Protein AF-A0A538DZ92-F1 (afdb_monomer)

Foldseek 3Di:
DDDDDDDDDDDDDDDDDDDDDDPDPDPDDDDDDPPPQQAPQNDDAFDKHWHKWAWQDWDWDADPVGQIKIWTWTFFQNAIAIEIERPPRVVVVPQDDHGFMKTFIFGWHDDPNGIHTYTPDIHGPPVDHNLNRWHFDPDDLVVLLVLLVVLLVVQPPVLLNQLVVVQNPPVLLSCQLQFQAPDPSPFQRNTRNNSSVLLSQLLVQLQVVCVVPVVDPNNLLSSLSNQLQSLLSQQFDGDDNGDGDPVNVVQNSLNSSLVVSVVRSVPPDPVSNVSSNQLSNCLCPCVSDPDPSSNSSVVSSVCSRVVSDDDPDPD

pLDDT: mean 85.68, std 20.76, range [27.62, 98.88]

Solvent-accessible surface area (backbone atoms only — not comparable to full-atom values): 17560 Å² total; per-residue (Å²): 132,88,78,88,86,89,84,89,83,89,83,88,87,84,89,82,88,84,89,80,84,81,86,66,87,76,77,85,84,85,73,98,62,92,68,76,65,65,46,66,74,70,68,49,75,79,36,76,44,54,41,72,30,14,24,45,37,70,42,84,46,61,47,100,87,63,53,62,27,36,45,33,30,36,24,26,57,66,35,73,42,43,31,39,31,68,66,65,39,83,61,52,68,73,66,59,59,66,44,37,25,30,36,40,35,29,36,29,38,72,59,86,96,40,73,30,33,45,45,76,47,78,46,73,30,89,90,49,64,19,54,78,21,27,30,51,61,92,62,64,66,68,59,50,50,51,50,43,53,52,60,54,68,68,34,74,51,68,46,61,30,53,41,50,50,56,52,70,70,30,63,68,56,48,52,34,29,56,39,28,44,61,35,56,79,91,38,56,39,36,28,27,19,17,28,42,53,48,33,42,48,24,23,48,50,44,50,58,48,28,72,78,36,79,85,49,59,50,48,55,37,36,53,26,33,67,43,40,67,55,6,41,65,64,14,42,43,61,52,44,45,44,51,63,33,79,64,17,73,75,56,36,31,52,56,46,20,50,53,63,48,66,78,51,46,80,85,40,56,68,67,63,48,52,53,34,50,49,26,30,70,19,38,91,35,67,86,72,37,86,47,70,47,17,41,47,45,19,50,28,47,54,45,48,54,54,69,65,50,85,68,94,79,88,123

Nearest PDB structures (foldseek):
  2k5v-assembly1_A  TM=7.540E-01  e=9.856E-06  Methanococcus maripaludis
  3f2b-assembly1_A  TM=7.686E-01  e=1.866E-05  Geobacillus kaustophilus
  3f2d-assembly1_A  TM=7.690E-01  e=2.708E-05  Geobacillus kaustophilus
  2ihe-assembly1_A-2  TM=8.597E-01  e=5.928E-04  Thermus aquaticus
  8c5y-assembly1_B  TM=5.979E-01  e=7.443E-05  Pyrococcus abyssi

Sequence (315 aa):
MRSTFRSRAEGRSIASLSAASRRGLLFPEGVLRLRAVTTIAELEEDRVVEGVFAVTRKERRRTRTGAAFLSLELADASGRIEARVWSDVELLDRRFDQGDAVRVLGRVERFGNRLQVQVRALETAEDADPEALTPTLKRDADELDGFFEFLAAEIAHPGLARLIDGFVRDTRIRTAFRSLPAAGADGHHGYAGGLLEHTVGVATLCRETAQLHPRLRSDLLLAAALLHDVGRTRELRPGPAFPQTEEGRLLGHVHLGLRLIEDRTEGLDLEVQAELLHAIACHHDRQAARTAEAAVLYHANQLDAQAATRPVGDS

Secondary structure (DSSP, 8-state):
---------------------------------------GGG--TT-EEEEEEEEEEEEEEE-TTS-EEEEEEEEETTEEEEEEE-SSHHHHTTT--TT-EEEEEEEEEEETTEEEEEEEEEEE-TTS-TGGGS-B-SS-HHHHHHHHHHHHHT--SHHHHHHHHHHHS-HHHHHHHHHS-SS-TTSTT-SBTHHHHHHHHHHHHHHHHHHH-TTS-HHHHHHHHHHTTTTHHHHB--SSS-PBPHHHHHHHHHHHHHHHHHTT-TTS-HHHHHHHHHHHHTTT-TTT--SHHHHHHHHHHHHHHHHTSPPTT--

Mean predicted aligned error: 9.98 Å

Radius of gyration: 27.17 Å; Cα contacts (8 Å, |Δi|>4): 535; chains: 1; bounding box: 70×42×99 Å

Structure (mmCIF, N/CA/C/O backbone):
data_AF-A0A538DZ92-F1
#
_entry.id   AF-A0A538DZ92-F1
#
loop_
_atom_site.group_PDB
_atom_site.id
_atom_site.type_symbol
_atom_site.label_atom_id
_atom_site.label_alt_id
_atom_site.label_comp_id
_atom_site.label_asym_id
_atom_site.label_entity_id
_atom_site.label_seq_id
_atom_site.pdbx_PDB_ins_code
_atom_site.Cartn_x
_atom_site.Cartn_y
_atom_site.Cartn_z
_atom_site.occupancy
_atom_site.B_iso_or_equiv
_atom_site.auth_seq_id
_atom_site.auth_comp_id
_atom_site.auth_asym_id
_atom_site.auth_atom_id
_atom_site.pdbx_PDB_model_num
ATOM 1 N N . MET A 1 1 ? -41.314 -7.372 -60.298 1.00 39.38 1 MET A N 1
ATOM 2 C CA . MET A 1 1 ? -40.755 -7.158 -61.655 1.00 39.38 1 MET A CA 1
ATOM 3 C C . MET A 1 1 ? -39.253 -7.381 -61.544 1.00 39.38 1 MET A C 1
ATOM 5 O O . MET A 1 1 ? -38.644 -6.723 -60.720 1.00 39.38 1 MET A O 1
ATOM 9 N N . ARG A 1 2 ? -38.723 -8.518 -62.029 1.00 30.34 2 ARG A N 1
ATOM 10 C CA . ARG A 1 2 ? -38.098 -8.676 -63.369 1.00 30.34 2 ARG A CA 1
ATOM 11 C C . ARG A 1 2 ? -36.978 -7.634 -63.570 1.00 30.34 2 ARG A C 1
ATOM 13 O O . ARG A 1 2 ? -37.275 -6.460 -63.469 1.00 30.34 2 ARG A O 1
ATOM 20 N N . SER A 1 3 ? -35.730 -7.941 -63.918 1.00 28.73 3 SER A N 1
ATOM 21 C CA . SER A 1 3 ? -35.094 -9.163 -64.420 1.00 28.73 3 SER A CA 1
ATOM 22 C C . SER A 1 3 ? -33.600 -8.837 -64.651 1.00 28.73 3 SER A C 1
ATOM 24 O O . SER A 1 3 ? -33.335 -7.762 -65.167 1.00 28.73 3 SER A O 1
ATOM 26 N N . THR A 1 4 ? -32.684 -9.753 -64.290 1.00 36.16 4 THR A N 1
ATOM 27 C CA . THR A 1 4 ? -31.497 -10.256 -65.050 1.00 36.16 4 THR A CA 1
ATOM 28 C C . THR A 1 4 ? -30.595 -9.287 -65.856 1.00 36.16 4 THR A C 1
ATOM 30 O O . THR A 1 4 ? -31.097 -8.465 -66.601 1.00 36.16 4 THR A O 1
ATOM 33 N N . PHE A 1 5 ? -29.263 -9.432 -65.926 1.00 31.11 5 PHE A N 1
ATOM 34 C CA . PHE A 1 5 ? -28.559 -10.566 -66.560 1.00 31.11 5 PHE A CA 1
ATOM 35 C C . PHE A 1 5 ? -27.030 -10.529 -66.299 1.00 31.11 5 PHE A C 1
ATOM 37 O O . PHE A 1 5 ? -26.451 -9.490 -66.005 1.00 31.11 5 PHE A O 1
ATOM 44 N N . ARG A 1 6 ? -26.413 -11.711 -66.423 1.00 34.84 6 ARG A N 1
ATOM 45 C CA . ARG A 1 6 ? -24.994 -12.087 -66.253 1.00 34.84 6 ARG A CA 1
ATOM 46 C C . ARG A 1 6 ? -24.061 -11.491 -67.327 1.00 34.84 6 ARG A C 1
ATOM 48 O O . ARG A 1 6 ? -24.513 -11.314 -68.449 1.00 34.84 6 ARG A O 1
ATOM 55 N N . SER A 1 7 ? -22.746 -11.458 -67.064 1.00 29.55 7 SER A N 1
ATOM 56 C CA . SER A 1 7 ? -21.766 -12.249 -67.847 1.00 29.55 7 SER A CA 1
ATOM 57 C C . SER A 1 7 ? -20.363 -12.262 -67.223 1.00 29.55 7 SER A C 1
ATOM 59 O O . SER A 1 7 ? -19.817 -11.226 -66.864 1.00 29.55 7 SER A O 1
ATOM 61 N N . ARG A 1 8 ? -19.785 -13.468 -67.152 1.00 33.94 8 ARG A N 1
ATOM 62 C CA . ARG A 1 8 ? -18.358 -13.761 -66.946 1.00 33.94 8 ARG A CA 1
ATOM 63 C C . ARG A 1 8 ? -17.559 -13.413 -68.209 1.00 33.94 8 ARG A C 1
ATOM 65 O O . ARG A 1 8 ? -18.105 -13.542 -69.302 1.00 33.94 8 ARG A O 1
ATOM 72 N N . ALA A 1 9 ? -16.261 -13.159 -68.059 1.00 29.81 9 ALA A N 1
ATOM 73 C CA . ALA A 1 9 ? -15.236 -13.690 -68.961 1.00 29.81 9 ALA A CA 1
ATOM 74 C C . ALA A 1 9 ? -13.864 -13.700 -68.266 1.00 29.81 9 ALA A C 1
ATOM 76 O O . ALA A 1 9 ? -13.472 -12.738 -67.612 1.00 29.81 9 ALA A O 1
ATOM 77 N N . GLU A 1 10 ? -13.189 -14.836 -68.393 1.00 30.70 10 GLU A N 1
ATOM 78 C CA . GLU A 1 10 ? -11.853 -15.166 -67.903 1.00 30.70 10 GLU A CA 1
ATOM 79 C C . GLU A 1 10 ? -10.756 -14.546 -68.787 1.00 30.70 10 GLU A C 1
ATOM 81 O O . GLU A 1 10 ? -10.958 -14.333 -69.981 1.00 30.70 10 GLU A O 1
ATOM 86 N N . GLY A 1 11 ? -9.558 -14.351 -68.228 1.00 27.62 11 GLY A N 1
ATOM 87 C CA . GLY A 1 11 ? -8.347 -14.025 -68.985 1.00 27.62 11 GLY A CA 1
ATOM 88 C C . GLY A 1 11 ? -7.095 -14.143 -68.116 1.00 27.62 11 GLY A C 1
ATOM 89 O O . GLY A 1 11 ? -6.930 -13.406 -67.152 1.00 27.62 11 GLY A O 1
ATOM 90 N N . ARG A 1 12 ? -6.251 -15.127 -68.429 1.00 28.59 12 ARG A N 1
ATOM 91 C CA . ARG A 1 12 ? -5.059 -15.568 -67.688 1.00 28.59 12 ARG A CA 1
ATOM 92 C C . ARG A 1 12 ? -3.867 -14.592 -67.792 1.00 28.59 12 ARG A C 1
ATOM 94 O O . ARG A 1 12 ? -3.656 -14.002 -68.843 1.00 28.59 12 ARG A O 1
ATOM 101 N N . SER A 1 13 ? -2.971 -14.701 -66.801 1.00 27.81 13 SER A N 1
ATOM 102 C CA . SER A 1 13 ? -1.536 -15.038 -66.968 1.00 27.81 13 SER A CA 1
ATOM 103 C C . SER A 1 13 ? -0.445 -13.987 -66.643 1.00 27.81 13 SER A C 1
ATOM 105 O O . SER A 1 13 ? -0.357 -12.936 -67.260 1.00 27.81 13 SER A O 1
ATOM 107 N N . ILE A 1 14 ? 0.478 -14.466 -65.791 1.00 28.06 14 ILE A N 1
ATOM 108 C CA . ILE A 1 14 ? 1.935 -14.240 -65.619 1.00 28.06 14 ILE A CA 1
ATOM 109 C C . ILE A 1 14 ? 2.493 -12.975 -64.937 1.00 28.06 14 ILE A C 1
ATOM 111 O O . ILE A 1 14 ? 2.344 -11.842 -65.371 1.00 28.06 14 ILE A O 1
ATOM 115 N N . ALA A 1 15 ? 3.241 -13.301 -63.880 1.00 29.55 15 ALA A N 1
ATOM 116 C CA . ALA A 1 15 ? 4.252 -12.599 -63.105 1.00 29.55 15 ALA A CA 1
ATOM 117 C C . ALA A 1 15 ? 5.033 -11.442 -63.750 1.00 29.55 15 ALA A C 1
ATOM 119 O O . ALA A 1 15 ? 5.555 -11.560 -64.854 1.00 29.55 15 ALA A O 1
ATOM 120 N N . SER A 1 16 ? 5.347 -10.453 -62.909 1.00 27.66 16 SER A N 1
ATOM 121 C CA . SER A 1 16 ? 6.705 -9.910 -62.818 1.00 27.66 16 SER A CA 1
ATOM 122 C C . SER A 1 16 ? 6.959 -9.283 -61.445 1.00 27.66 16 SER A C 1
ATOM 124 O O . SER A 1 16 ? 6.140 -8.535 -60.917 1.00 27.66 16 SER A O 1
ATOM 126 N N . LEU A 1 17 ? 8.115 -9.640 -60.898 1.00 29.38 17 LEU A N 1
ATOM 127 C CA . LEU A 1 17 ? 8.724 -9.248 -59.632 1.00 29.38 17 LEU A CA 1
ATOM 128 C C . LEU A 1 17 ? 8.832 -7.729 -59.422 1.00 29.38 17 LEU A C 1
ATOM 130 O O . LEU A 1 17 ? 9.182 -7.000 -60.343 1.00 29.38 17 LEU A O 1
ATOM 134 N N . SER A 1 18 ? 8.712 -7.295 -58.167 1.00 28.56 18 SER A N 1
ATOM 135 C CA . SER A 1 18 ? 9.620 -6.296 -57.587 1.00 28.56 18 SER A CA 1
ATOM 136 C C . SER A 1 18 ? 9.531 -6.358 -56.063 1.00 28.56 18 SER A C 1
ATOM 138 O O . SER A 1 18 ? 8.617 -5.825 -55.436 1.00 28.56 18 SER A O 1
ATOM 140 N N . ALA A 1 19 ? 10.482 -7.082 -55.479 1.00 31.75 19 ALA A N 1
ATOM 141 C CA . ALA A 1 19 ? 10.824 -7.001 -54.074 1.00 31.75 19 ALA A CA 1
ATOM 142 C C . ALA A 1 19 ? 11.796 -5.828 -53.898 1.00 31.75 19 ALA A C 1
ATOM 144 O O . ALA A 1 19 ? 12.868 -5.824 -54.500 1.00 31.75 19 ALA A O 1
ATOM 145 N N . ALA A 1 20 ? 11.449 -4.856 -53.056 1.00 29.23 20 ALA A N 1
ATOM 146 C CA . ALA A 1 20 ? 12.410 -3.881 -52.559 1.00 29.23 20 ALA A CA 1
ATOM 147 C C . ALA A 1 20 ? 12.060 -3.438 -51.130 1.00 29.23 20 ALA A C 1
ATOM 149 O O . ALA A 1 20 ? 11.205 -2.592 -50.894 1.00 29.23 20 ALA A O 1
ATOM 150 N N . SER A 1 21 ? 12.822 -4.015 -50.200 1.00 29.98 21 SER A N 1
ATOM 151 C CA . SER A 1 21 ? 13.413 -3.342 -49.041 1.00 29.98 21 SER A CA 1
ATOM 152 C C . SER A 1 21 ? 12.491 -2.885 -47.900 1.00 29.98 21 SER A C 1
ATOM 154 O O . SER A 1 21 ? 12.286 -1.698 -47.662 1.00 29.98 21 SER A O 1
ATOM 156 N N . ARG A 1 22 ? 12.063 -3.846 -47.072 1.00 33.88 22 ARG A N 1
ATOM 157 C CA . ARG A 1 22 ? 11.930 -3.622 -45.624 1.00 33.88 22 ARG A CA 1
ATOM 158 C C . ARG A 1 22 ? 13.182 -4.187 -44.958 1.00 33.88 22 ARG A C 1
ATOM 160 O O . ARG A 1 22 ? 13.289 -5.393 -44.772 1.00 33.88 22 ARG A O 1
ATOM 167 N N . ARG A 1 23 ? 14.152 -3.329 -44.631 1.00 31.23 23 ARG A N 1
ATOM 168 C CA . ARG A 1 23 ? 15.225 -3.688 -43.692 1.00 31.23 23 ARG A CA 1
ATOM 169 C C . ARG A 1 23 ? 14.626 -3.688 -42.287 1.00 31.23 23 ARG A C 1
ATOM 171 O O . ARG A 1 23 ? 14.639 -2.668 -41.609 1.00 31.23 23 ARG A O 1
ATOM 178 N N . GLY A 1 24 ? 14.038 -4.817 -41.904 1.00 29.73 24 GLY A N 1
ATOM 179 C CA . GLY A 1 24 ? 13.826 -5.145 -40.501 1.00 29.73 24 GLY A CA 1
ATOM 180 C C . GLY A 1 24 ? 15.183 -5.415 -39.860 1.00 29.73 24 GLY A C 1
ATOM 181 O O . GLY A 1 24 ? 16.031 -6.077 -40.461 1.00 29.73 24 GLY A O 1
ATOM 182 N N . LEU A 1 25 ? 15.404 -4.863 -38.670 1.00 34.91 25 LEU A N 1
ATOM 183 C CA . LEU A 1 25 ? 16.447 -5.342 -37.774 1.00 34.91 25 LEU A CA 1
ATOM 184 C C . LEU A 1 25 ? 16.104 -6.803 -37.465 1.00 34.91 25 LEU A C 1
ATOM 186 O O . LEU A 1 25 ? 15.088 -7.092 -36.844 1.00 34.91 25 LEU A O 1
ATOM 190 N N . LEU A 1 26 ? 16.891 -7.713 -38.032 1.00 33.66 26 LEU A N 1
ATOM 191 C CA . LEU A 1 26 ? 16.706 -9.151 -37.905 1.00 33.66 26 LEU A CA 1
ATOM 192 C C . LEU A 1 26 ? 17.140 -9.570 -36.499 1.00 33.66 26 LEU A C 1
ATOM 194 O O . LEU A 1 26 ? 18.333 -9.554 -36.192 1.00 33.66 26 LEU A O 1
ATOM 198 N N . PHE A 1 27 ? 16.181 -9.972 -35.666 1.00 40.38 27 PHE A N 1
ATOM 199 C CA . PHE A 1 27 ? 16.464 -10.913 -34.587 1.00 40.38 27 PHE A CA 1
ATOM 200 C C . PHE A 1 27 ? 16.956 -12.215 -35.241 1.00 40.38 27 PHE A C 1
ATOM 202 O O . PHE A 1 27 ? 16.319 -12.688 -36.186 1.00 40.38 27 PHE A O 1
ATOM 209 N N . PRO A 1 28 ? 18.108 -12.774 -34.839 1.00 38.22 28 PRO A N 1
ATOM 210 C CA . PRO A 1 28 ? 18.614 -13.992 -35.455 1.00 38.22 28 PRO A CA 1
ATOM 211 C C . PRO A 1 28 ? 17.690 -15.167 -35.109 1.00 38.22 28 PRO A C 1
ATOM 213 O O . PRO A 1 28 ? 17.594 -15.576 -33.953 1.00 38.22 28 PRO A O 1
ATOM 216 N N . GLU A 1 29 ? 17.011 -15.714 -36.119 1.00 34.81 29 GLU A N 1
ATOM 217 C CA . GLU A 1 29 ? 16.213 -16.929 -35.976 1.00 34.81 29 GLU A CA 1
ATOM 218 C C . GLU A 1 29 ? 17.110 -18.153 -35.737 1.00 34.81 29 GLU A C 1
ATOM 220 O O . GLU A 1 29 ? 18.021 -18.446 -36.512 1.00 34.81 29 GLU A O 1
ATOM 225 N N . GLY A 1 30 ? 16.772 -18.915 -34.693 1.00 38.28 30 GLY A N 1
ATOM 226 C CA . GLY A 1 30 ? 17.004 -20.357 -34.654 1.00 38.28 30 GLY A CA 1
ATOM 227 C C . GLY A 1 30 ? 18.263 -20.850 -33.942 1.00 38.28 30 GLY A C 1
ATOM 228 O O . GLY A 1 30 ? 19.164 -21.371 -34.588 1.00 38.28 30 GLY A O 1
ATOM 229 N N . VAL A 1 31 ? 18.244 -20.860 -32.602 1.00 33.50 31 VAL A N 1
ATOM 230 C CA . VAL A 1 31 ? 18.775 -21.984 -31.802 1.00 33.50 31 VAL A CA 1
ATOM 231 C C . VAL A 1 31 ? 17.878 -22.172 -30.577 1.00 33.50 31 VAL A C 1
ATOM 233 O O . VAL A 1 31 ? 17.889 -21.357 -29.659 1.00 33.50 31 VAL A O 1
ATOM 236 N N . LEU A 1 32 ? 17.130 -23.279 -30.537 1.00 39.59 32 LEU A N 1
ATOM 237 C CA . LEU A 1 32 ? 16.511 -23.796 -29.317 1.00 39.59 32 LEU A CA 1
ATOM 238 C C . LEU A 1 32 ? 17.611 -24.130 -28.301 1.00 39.59 32 LEU A C 1
ATOM 240 O O . LEU A 1 32 ? 18.210 -25.204 -28.317 1.00 39.59 32 LEU A O 1
ATOM 244 N N . ARG A 1 33 ? 17.867 -23.193 -27.396 1.00 34.97 33 ARG A N 1
ATOM 245 C CA . ARG A 1 33 ? 18.246 -23.477 -26.015 1.00 34.97 33 ARG A CA 1
ATOM 246 C C . ARG A 1 33 ? 17.373 -22.575 -25.166 1.00 34.97 33 ARG A C 1
ATOM 248 O O . ARG A 1 33 ? 17.294 -21.386 -25.451 1.00 34.97 33 ARG A O 1
ATOM 255 N N . LEU A 1 34 ? 16.741 -23.147 -24.145 1.00 39.50 34 LEU A N 1
ATOM 256 C CA . LEU A 1 34 ? 16.245 -22.417 -22.984 1.00 39.50 34 LEU A CA 1
ATOM 257 C C . LEU A 1 34 ? 17.413 -21.576 -22.448 1.00 39.50 34 LEU A C 1
ATOM 259 O O . LEU A 1 34 ? 18.218 -22.054 -21.651 1.00 39.50 34 LEU A O 1
ATOM 263 N N . ARG A 1 35 ? 17.600 -20.364 -22.977 1.00 40.66 35 ARG A N 1
ATOM 264 C CA . ARG A 1 35 ? 18.437 -19.367 -22.328 1.00 40.66 35 ARG A CA 1
ATOM 265 C C . ARG A 1 35 ? 17.635 -18.980 -21.105 1.00 40.66 35 ARG A C 1
ATOM 267 O O . ARG A 1 35 ? 16.500 -18.536 -21.249 1.00 40.66 35 ARG A O 1
ATOM 274 N N . ALA A 1 36 ? 18.195 -19.268 -19.935 1.00 43.91 36 ALA A N 1
ATOM 275 C CA . ALA A 1 36 ? 17.673 -18.773 -18.678 1.00 43.91 36 ALA A CA 1
ATOM 276 C C . ALA A 1 36 ? 17.323 -17.297 -18.884 1.00 43.91 36 ALA A C 1
ATOM 278 O O . ALA A 1 36 ? 18.184 -16.517 -19.293 1.00 43.91 36 ALA A O 1
ATOM 279 N N . VAL A 1 37 ? 16.045 -16.957 -18.721 1.00 57.72 37 VAL A N 1
ATOM 280 C CA . VAL A 1 37 ? 15.627 -15.563 -18.628 1.00 57.72 37 VAL A CA 1
ATOM 281 C C . VAL A 1 37 ? 16.360 -15.042 -17.403 1.00 57.72 37 VAL A C 1
ATOM 283 O O . VAL A 1 37 ? 16.062 -15.487 -16.299 1.00 57.72 37 VAL A O 1
ATOM 286 N N . THR A 1 38 ? 17.390 -14.217 -17.599 1.00 70.12 38 THR A N 1
ATOM 287 C CA . THR A 1 38 ? 18.144 -13.673 -16.469 1.00 70.12 38 THR A CA 1
ATOM 288 C C . THR A 1 38 ? 17.201 -12.767 -15.699 1.00 70.12 38 THR A C 1
ATOM 290 O O . THR A 1 38 ? 16.783 -11.731 -16.222 1.00 70.12 38 THR A O 1
ATOM 293 N N . THR A 1 39 ? 16.843 -13.177 -14.487 1.00 83.44 39 THR A N 1
ATOM 294 C CA . THR A 1 39 ? 15.999 -12.363 -13.611 1.00 83.44 39 THR A CA 1
ATOM 295 C C . THR A 1 39 ? 16.781 -11.147 -13.127 1.00 83.44 39 THR A C 1
ATOM 297 O O . THR A 1 39 ? 18.014 -11.177 -13.067 1.00 83.44 39 THR A O 1
ATOM 300 N N . ILE A 1 40 ? 16.091 -10.065 -12.767 1.00 84.75 40 ILE A N 1
ATOM 301 C CA . ILE A 1 40 ? 16.727 -8.852 -12.233 1.00 84.75 40 ILE A CA 1
ATOM 302 C C . ILE A 1 40 ? 17.629 -9.171 -11.031 1.00 84.75 40 ILE A C 1
ATOM 304 O O . ILE A 1 40 ? 18.716 -8.605 -10.919 1.00 84.75 40 ILE A O 1
ATOM 308 N N . ALA A 1 41 ? 17.219 -10.098 -10.161 1.00 84.12 41 ALA A N 1
ATOM 309 C CA . ALA A 1 41 ? 17.987 -10.505 -8.985 1.00 84.12 41 ALA A CA 1
ATOM 310 C C . ALA A 1 41 ? 19.322 -11.206 -9.308 1.00 84.12 41 ALA A C 1
ATOM 312 O O . ALA A 1 41 ? 20.212 -11.228 -8.461 1.00 84.12 41 ALA A O 1
ATOM 313 N N . GLU A 1 42 ? 19.479 -11.754 -10.514 1.00 84.69 42 GLU A N 1
ATOM 314 C CA . GLU A 1 42 ? 20.679 -12.473 -10.968 1.00 84.69 42 GLU A CA 1
ATOM 315 C C . GLU A 1 42 ? 21.591 -11.608 -11.854 1.00 84.69 42 GLU A C 1
ATOM 317 O O . GLU A 1 42 ? 22.576 -12.097 -12.414 1.00 84.69 42 GLU A O 1
ATOM 322 N N . LEU A 1 43 ? 21.263 -10.324 -12.032 1.00 87.00 43 LEU A N 1
ATOM 323 C CA . LEU A 1 43 ? 22.049 -9.428 -12.870 1.00 87.00 43 LEU A CA 1
ATOM 324 C C . LEU A 1 43 ? 23.388 -9.088 -12.214 1.00 87.00 43 LEU A C 1
ATOM 326 O O . LEU A 1 43 ? 23.459 -8.527 -11.124 1.00 87.00 43 LEU A O 1
ATOM 330 N N . GLU A 1 44 ? 24.459 -9.354 -12.953 1.00 86.19 44 GLU A N 1
ATOM 331 C CA . GLU A 1 44 ? 25.827 -8.997 -12.589 1.00 86.19 44 GLU A CA 1
ATOM 332 C C . GLU A 1 44 ? 26.374 -7.948 -13.558 1.00 86.19 44 GLU A C 1
ATOM 334 O O . GLU A 1 44 ? 25.983 -7.883 -14.727 1.00 86.19 44 GLU A O 1
ATOM 339 N N . GLU A 1 45 ? 27.314 -7.140 -13.076 1.00 88.69 45 GLU A N 1
ATOM 340 C CA . GLU A 1 45 ? 28.010 -6.142 -13.886 1.00 88.69 45 GLU A CA 1
ATOM 341 C C . GLU A 1 45 ? 28.652 -6.766 -15.136 1.00 88.69 45 GLU A C 1
ATOM 343 O O . GLU A 1 45 ? 29.122 -7.903 -15.124 1.00 88.69 45 GLU A O 1
ATOM 348 N N . ASP A 1 46 ? 28.645 -6.016 -16.239 1.00 86.62 46 ASP A N 1
ATOM 349 C CA . ASP A 1 46 ? 29.205 -6.404 -17.536 1.00 86.62 46 ASP A CA 1
ATOM 350 C C . ASP A 1 46 ? 28.538 -7.592 -18.245 1.00 86.62 46 ASP A C 1
ATOM 352 O O . ASP A 1 46 ? 28.956 -7.970 -19.348 1.00 86.62 46 ASP A O 1
ATOM 356 N N . ARG A 1 47 ? 27.450 -8.139 -17.696 1.00 89.38 47 ARG A N 1
ATOM 357 C CA . ARG A 1 47 ? 26.654 -9.173 -18.365 1.00 89.38 47 ARG A CA 1
ATOM 358 C C . ARG A 1 47 ? 25.670 -8.575 -19.366 1.00 89.38 47 ARG A C 1
ATOM 360 O O . ARG A 1 47 ? 25.175 -7.456 -19.222 1.00 89.38 47 ARG A O 1
ATOM 367 N N . VAL A 1 48 ? 25.384 -9.351 -20.409 1.00 90.19 48 VAL A N 1
ATOM 368 C CA . VAL A 1 48 ? 24.285 -9.068 -21.338 1.00 90.19 48 VAL A CA 1
ATOM 369 C C . VAL A 1 48 ? 22.988 -9.530 -20.688 1.00 90.19 48 VAL A C 1
ATOM 371 O O . VAL A 1 48 ? 22.925 -10.649 -20.184 1.00 90.19 48 VAL A O 1
ATOM 374 N N . VAL A 1 49 ? 21.971 -8.676 -20.734 1.00 91.25 49 VAL A N 1
ATOM 375 C CA . VAL A 1 49 ? 20.610 -9.003 -20.308 1.00 91.25 49 VAL A CA 1
ATOM 376 C C . VAL A 1 49 ? 19.713 -9.094 -21.534 1.00 91.25 49 VAL A C 1
ATOM 378 O O . VAL A 1 49 ? 19.755 -8.223 -22.404 1.00 91.25 49 VAL A O 1
ATOM 381 N N . GLU A 1 50 ? 18.935 -10.167 -21.604 1.00 92.62 50 GLU A N 1
ATOM 382 C CA . GLU A 1 50 ? 17.909 -10.410 -22.613 1.00 92.62 50 GLU A CA 1
ATOM 383 C C . GLU A 1 50 ? 16.692 -10.990 -21.886 1.00 92.62 50 GLU A C 1
ATOM 385 O O . GLU A 1 50 ? 16.778 -12.075 -21.311 1.00 92.62 50 GLU A O 1
ATOM 390 N N . GLY A 1 51 ? 15.586 -10.249 -21.844 1.00 91.88 51 GLY A N 1
ATOM 391 C CA . GLY A 1 51 ? 14.424 -10.635 -21.043 1.00 91.88 51 GLY A CA 1
ATOM 392 C C . GLY A 1 51 ? 13.197 -9.772 -21.302 1.00 91.88 51 GLY A C 1
ATOM 393 O O . GLY A 1 51 ? 13.265 -8.785 -22.037 1.00 91.88 51 GLY A O 1
ATOM 394 N N . VAL A 1 52 ? 12.071 -10.167 -20.709 1.00 94.25 52 VAL A N 1
ATOM 395 C CA . VAL A 1 52 ? 10.816 -9.408 -20.736 1.00 94.25 52 VAL A CA 1
ATOM 396 C C . VAL A 1 52 ? 10.600 -8.784 -19.366 1.00 94.25 52 VAL A C 1
ATOM 398 O O . VAL A 1 52 ? 10.686 -9.476 -18.356 1.00 94.25 52 VAL A O 1
ATOM 401 N N . PHE A 1 53 ? 10.324 -7.485 -19.347 1.00 95.19 53 PHE A N 1
ATOM 402 C CA . PHE A 1 53 ? 10.172 -6.701 -18.127 1.00 95.19 53 PHE A CA 1
ATOM 403 C C . PHE A 1 53 ? 8.955 -5.787 -18.231 1.00 95.19 53 PHE A C 1
ATOM 405 O O . PHE A 1 53 ? 8.628 -5.297 -19.311 1.00 95.19 53 PHE A O 1
ATOM 412 N N . ALA A 1 54 ? 8.321 -5.509 -17.100 1.00 94.75 54 ALA A N 1
ATOM 413 C CA . ALA A 1 54 ? 7.337 -4.446 -16.984 1.00 94.75 54 ALA A CA 1
ATOM 414 C C . ALA A 1 54 ? 8.025 -3.077 -16.892 1.00 94.75 54 ALA A C 1
ATOM 416 O O . ALA A 1 54 ? 9.024 -2.927 -16.190 1.00 94.75 54 ALA A O 1
ATOM 417 N N . VAL A 1 55 ? 7.469 -2.056 -17.545 1.00 95.12 55 VAL A N 1
ATOM 418 C CA . VAL A 1 55 ? 7.924 -0.664 -17.429 1.00 95.12 55 VAL A CA 1
ATOM 419 C C . VAL A 1 55 ? 7.166 0.018 -16.300 1.00 95.12 55 VAL A C 1
ATOM 421 O O . VAL A 1 55 ? 6.016 0.427 -16.452 1.00 95.12 55 VAL A O 1
ATOM 424 N N . THR A 1 56 ? 7.811 0.186 -15.154 1.00 92.06 56 THR A N 1
ATOM 425 C CA . THR A 1 56 ? 7.173 0.743 -13.952 1.00 92.06 56 THR A CA 1
ATOM 426 C C . THR A 1 56 ? 7.327 2.252 -13.852 1.00 92.06 56 THR A C 1
ATOM 428 O O . THR A 1 56 ? 6.482 2.923 -13.261 1.00 92.06 56 THR A O 1
ATOM 431 N N . ARG A 1 57 ? 8.347 2.808 -14.513 1.00 93.44 57 ARG A N 1
ATOM 432 C CA . ARG A 1 57 ? 8.534 4.250 -14.699 1.00 93.44 57 ARG A CA 1
ATOM 433 C C . ARG A 1 57 ? 9.135 4.529 -16.068 1.00 93.44 57 ARG A C 1
ATOM 435 O O . ARG A 1 57 ? 10.043 3.824 -16.503 1.00 93.44 57 ARG A O 1
ATOM 442 N N . LYS A 1 58 ? 8.681 5.602 -16.717 1.00 95.62 58 LYS A N 1
ATOM 443 C CA . LYS A 1 58 ? 9.249 6.112 -17.971 1.00 95.62 58 LYS A CA 1
ATOM 444 C C . LYS A 1 58 ? 9.332 7.630 -17.922 1.00 95.62 58 LYS A C 1
ATOM 446 O O . LYS A 1 58 ? 8.332 8.313 -17.742 1.00 95.62 58 LYS A O 1
ATOM 451 N N . GLU A 1 59 ? 10.527 8.164 -18.135 1.00 96.00 59 GLU A N 1
ATOM 452 C CA . GLU A 1 59 ? 10.750 9.602 -18.232 1.00 96.00 59 GLU A CA 1
ATOM 453 C C . GLU A 1 59 ? 11.718 9.943 -19.350 1.00 96.00 59 GLU A C 1
ATOM 455 O O . GLU A 1 59 ? 12.836 9.427 -19.413 1.00 96.00 59 GLU A O 1
ATOM 460 N N . ARG A 1 60 ? 11.340 10.909 -20.180 1.00 95.75 60 ARG A N 1
ATOM 461 C CA . ARG A 1 60 ? 12.269 11.511 -21.125 1.00 95.75 60 ARG A CA 1
ATOM 462 C C . ARG A 1 60 ? 13.065 12.609 -20.440 1.00 95.75 60 ARG A C 1
ATOM 464 O O . ARG A 1 60 ? 12.519 13.620 -20.004 1.00 95.75 60 ARG A O 1
ATOM 471 N N . ARG A 1 61 ? 14.378 12.422 -20.376 1.00 95.81 61 ARG A N 1
ATOM 472 C CA . ARG A 1 61 ? 15.315 13.360 -19.756 1.00 95.81 61 ARG A CA 1
ATOM 473 C C . ARG A 1 61 ? 16.316 13.871 -20.783 1.00 95.81 61 ARG A C 1
ATOM 475 O O . ARG A 1 61 ? 16.399 13.378 -21.907 1.00 95.81 61 ARG A O 1
ATOM 482 N N . ARG A 1 62 ? 17.069 14.900 -20.396 1.00 94.38 62 ARG A N 1
ATOM 483 C CA . ARG A 1 62 ? 18.190 15.434 -21.173 1.00 94.38 62 ARG A CA 1
ATOM 484 C C . ARG A 1 62 ? 19.458 15.396 -20.340 1.00 94.38 62 ARG A C 1
ATOM 486 O O . ARG A 1 62 ? 19.421 15.657 -19.139 1.00 94.38 62 ARG A O 1
ATOM 493 N N . THR A 1 63 ? 20.578 15.069 -20.969 1.00 91.94 63 THR A N 1
ATOM 494 C CA . THR A 1 63 ? 21.899 15.193 -20.353 1.00 91.94 63 THR A CA 1
ATOM 495 C C . THR A 1 63 ? 22.242 16.664 -20.126 1.00 91.94 63 THR A C 1
ATOM 497 O O . THR A 1 63 ? 21.624 17.568 -20.692 1.00 91.94 63 THR A O 1
ATOM 500 N N . ARG A 1 64 ? 23.318 16.919 -19.374 1.00 90.62 64 ARG A N 1
ATOM 501 C CA . ARG A 1 64 ? 23.883 18.269 -19.219 1.00 90.62 64 ARG A CA 1
ATOM 502 C C . ARG A 1 64 ? 24.298 18.907 -20.554 1.00 90.62 64 ARG A C 1
ATOM 504 O O . ARG A 1 64 ? 24.353 20.125 -20.654 1.00 90.62 64 ARG A O 1
ATOM 511 N N . THR A 1 65 ? 24.584 18.090 -21.570 1.00 91.81 65 THR A N 1
ATOM 512 C CA . THR A 1 65 ? 24.911 18.522 -22.939 1.00 91.81 65 THR A CA 1
ATOM 513 C C . THR A 1 65 ? 23.676 18.671 -23.839 1.00 91.81 65 THR A C 1
ATOM 515 O O . THR A 1 65 ? 23.816 19.016 -25.007 1.00 91.81 65 THR A O 1
ATOM 518 N N . GLY A 1 66 ? 22.468 18.432 -23.316 1.00 91.44 66 GLY A N 1
ATOM 519 C CA . GLY A 1 66 ? 21.192 18.609 -24.016 1.00 91.44 66 GLY A CA 1
ATOM 520 C C . GLY A 1 66 ? 20.682 17.383 -24.784 1.00 91.44 66 GLY A C 1
ATOM 521 O O . GLY A 1 66 ? 19.543 17.415 -25.265 1.00 91.44 66 GLY A O 1
ATOM 522 N N . ALA A 1 67 ? 21.471 16.306 -24.869 1.00 93.62 67 ALA A N 1
ATOM 523 C CA . ALA A 1 67 ? 21.093 15.068 -25.550 1.00 93.62 67 ALA A CA 1
ATOM 524 C C . ALA A 1 67 ? 19.942 14.371 -24.812 1.00 93.62 67 ALA A C 1
ATOM 526 O O . ALA A 1 67 ? 19.991 14.223 -23.591 1.00 93.62 67 ALA A O 1
ATOM 527 N N . ALA A 1 68 ? 18.896 13.974 -25.537 1.00 95.06 68 ALA A N 1
ATOM 528 C CA . ALA A 1 68 ? 17.751 13.286 -24.950 1.00 95.06 68 ALA A CA 1
ATOM 529 C C . ALA A 1 68 ? 18.076 11.814 -24.656 1.00 95.06 68 ALA A C 1
ATOM 531 O O . ALA A 1 68 ? 18.853 11.196 -25.378 1.00 95.06 68 ALA A O 1
ATOM 532 N N . PHE A 1 69 ? 17.469 11.263 -23.607 1.00 96.12 69 PHE A N 1
ATOM 533 C CA . PHE A 1 69 ? 17.509 9.838 -23.274 1.00 96.12 69 PHE A CA 1
ATOM 534 C C . PHE A 1 69 ? 16.227 9.435 -22.539 1.00 96.12 69 PHE A C 1
ATOM 536 O O . PHE A 1 69 ? 15.580 10.283 -21.913 1.00 96.12 69 PHE A O 1
ATOM 543 N N . LEU A 1 70 ? 15.863 8.152 -22.593 1.00 97.00 70 LEU A N 1
ATOM 544 C CA . LEU A 1 70 ? 14.803 7.617 -21.736 1.00 97.00 70 LEU A CA 1
ATOM 545 C C . LEU A 1 70 ? 15.411 7.062 -20.451 1.00 97.00 70 LEU A C 1
ATOM 547 O O . LEU A 1 70 ? 16.352 6.268 -20.467 1.00 97.00 70 LEU A O 1
ATOM 551 N N . SER A 1 71 ? 14.855 7.517 -19.337 1.00 96.38 71 SER A N 1
ATOM 552 C CA . SER A 1 71 ? 15.038 6.998 -17.992 1.00 96.38 71 SER A CA 1
ATOM 553 C C . SER A 1 71 ? 13.894 6.043 -17.703 1.00 96.38 71 SER A C 1
ATOM 555 O O . SER A 1 71 ? 12.759 6.496 -17.558 1.00 96.38 71 SER A O 1
ATOM 557 N N . LEU A 1 72 ? 14.188 4.755 -17.612 1.00 96.44 72 LEU A N 1
ATOM 558 C CA . LEU A 1 72 ? 13.205 3.726 -17.312 1.00 96.44 72 LEU A CA 1
ATOM 559 C C . LEU A 1 72 ? 13.471 3.123 -15.932 1.00 96.44 72 LEU A C 1
ATOM 561 O O . LEU A 1 72 ? 14.615 3.075 -15.477 1.00 96.44 72 LEU A O 1
ATOM 565 N N . GLU A 1 73 ? 12.416 2.631 -15.305 1.00 94.75 73 GLU A N 1
ATOM 566 C CA . GLU A 1 73 ? 12.499 1.589 -14.287 1.00 94.75 73 GLU A CA 1
ATOM 567 C C . GLU A 1 73 ? 11.813 0.351 -14.860 1.00 94.75 73 GLU A C 1
ATOM 569 O O . GLU A 1 73 ? 10.697 0.440 -15.382 1.00 94.75 73 GLU A O 1
ATOM 574 N N . LEU A 1 74 ? 12.528 -0.768 -14.826 1.00 94.81 74 LEU A N 1
ATOM 575 C CA . LEU A 1 74 ? 12.064 -2.065 -15.290 1.00 94.81 74 LEU A CA 1
ATOM 576 C C . LEU A 1 74 ? 11.821 -2.967 -14.087 1.00 94.81 74 LEU A C 1
ATOM 578 O O . LEU A 1 74 ? 12.569 -2.893 -13.111 1.00 94.81 74 LEU A O 1
ATOM 582 N N . ALA A 1 75 ? 10.821 -3.834 -14.173 1.00 92.50 75 ALA A N 1
ATOM 583 C CA . ALA A 1 75 ? 10.511 -4.796 -13.129 1.00 92.50 75 ALA A CA 1
ATOM 584 C C . ALA A 1 75 ? 10.236 -6.196 -13.682 1.00 92.50 75 ALA A C 1
ATOM 586 O O . ALA A 1 75 ? 9.744 -6.361 -14.800 1.00 92.50 75 ALA A O 1
ATOM 587 N N . ASP A 1 76 ? 10.550 -7.189 -12.863 1.00 90.94 76 ASP A N 1
ATOM 588 C CA . ASP A 1 76 ? 10.088 -8.567 -12.975 1.00 90.94 76 ASP A CA 1
ATOM 589 C C . ASP A 1 76 ? 9.700 -9.075 -11.572 1.00 90.94 76 ASP A C 1
ATOM 591 O O . ASP A 1 76 ? 9.814 -8.355 -10.577 1.00 90.94 76 ASP A O 1
ATOM 595 N N . ALA A 1 77 ? 9.273 -10.335 -11.463 1.00 85.62 77 ALA A N 1
ATOM 596 C CA . ALA A 1 77 ? 8.898 -10.924 -10.176 1.00 85.62 77 ALA A CA 1
ATOM 597 C C . ALA A 1 77 ? 10.042 -10.931 -9.133 1.00 85.62 77 ALA A C 1
ATOM 599 O O . ALA A 1 77 ? 9.786 -11.046 -7.935 1.00 85.62 77 ALA A O 1
ATOM 600 N N . SER A 1 78 ? 11.302 -10.809 -9.567 1.00 84.25 78 SER A N 1
ATOM 601 C CA . SER A 1 78 ? 12.483 -10.839 -8.700 1.00 84.25 78 SER A CA 1
ATOM 602 C C . SER A 1 78 ? 12.894 -9.458 -8.176 1.00 84.25 78 SER A C 1
ATOM 604 O O . SER A 1 78 ? 13.568 -9.376 -7.144 1.00 84.25 78 SER A O 1
ATOM 606 N N . GLY A 1 79 ? 12.490 -8.367 -8.837 1.00 86.31 79 GLY A N 1
ATOM 607 C CA . GLY A 1 79 ? 12.818 -7.019 -8.385 1.00 86.31 79 GLY A CA 1
ATOM 608 C C . GLY A 1 79 ? 12.624 -5.916 -9.421 1.00 86.31 79 GLY A C 1
ATOM 609 O O . GLY A 1 79 ? 11.850 -6.031 -10.367 1.00 86.31 79 GLY A O 1
ATOM 610 N N . ARG A 1 80 ? 13.327 -4.801 -9.199 1.00 90.06 80 ARG A N 1
ATOM 611 C CA . ARG A 1 80 ? 13.310 -3.602 -10.048 1.00 90.06 80 ARG A CA 1
ATOM 612 C C . ARG A 1 80 ? 14.736 -3.188 -10.394 1.00 90.06 80 ARG A C 1
ATOM 614 O O . ARG A 1 80 ? 15.636 -3.350 -9.569 1.00 90.06 80 ARG A O 1
ATOM 621 N N . ILE A 1 81 ? 14.942 -2.621 -11.578 1.00 92.25 81 ILE A N 1
ATOM 622 C CA . ILE A 1 81 ? 16.235 -2.078 -12.006 1.00 92.25 81 ILE A CA 1
ATOM 623 C C . ILE A 1 81 ? 16.062 -0.814 -12.849 1.00 92.25 81 ILE A C 1
ATOM 625 O O . ILE A 1 81 ? 15.166 -0.713 -13.688 1.00 92.25 81 ILE A O 1
ATOM 629 N N . GLU A 1 82 ? 16.945 0.164 -12.645 1.00 95.12 82 GLU A N 1
ATOM 630 C CA . GLU A 1 82 ? 17.008 1.339 -13.511 1.00 95.12 82 GLU A CA 1
ATOM 631 C C . GLU A 1 82 ? 17.533 0.953 -14.896 1.00 95.12 82 GLU A C 1
ATOM 633 O O . GLU A 1 82 ? 18.480 0.177 -15.024 1.00 95.12 82 GLU A O 1
ATOM 638 N N . ALA A 1 83 ? 16.973 1.548 -15.945 1.00 96.19 83 ALA A N 1
ATOM 639 C CA . ALA A 1 83 ? 17.444 1.348 -17.305 1.00 96.19 83 ALA A CA 1
ATOM 640 C C . ALA A 1 83 ? 17.527 2.663 -18.090 1.00 96.19 83 ALA A C 1
ATOM 642 O O . ALA A 1 83 ? 16.774 3.615 -17.867 1.00 96.19 83 ALA A O 1
ATOM 643 N N . ARG A 1 84 ? 18.489 2.737 -19.013 1.00 96.94 84 ARG A N 1
ATOM 644 C CA . ARG A 1 84 ? 18.781 3.931 -19.816 1.00 96.94 84 ARG A CA 1
ATOM 645 C C . ARG A 1 84 ? 18.750 3.588 -21.298 1.00 96.94 84 ARG A C 1
ATOM 647 O O . ARG A 1 84 ? 19.472 2.696 -21.739 1.00 96.94 84 ARG A O 1
ATOM 654 N N . VAL A 1 85 ? 17.956 4.336 -22.062 1.00 96.69 85 VAL A N 1
ATOM 655 C CA . VAL A 1 85 ? 17.898 4.246 -23.528 1.00 96.69 85 VAL A CA 1
ATOM 656 C C . VAL A 1 85 ? 18.516 5.508 -24.118 1.00 96.69 85 VAL A C 1
ATOM 658 O O . VAL A 1 85 ? 17.987 6.605 -23.933 1.00 96.69 85 VAL A O 1
ATOM 661 N N . TRP A 1 86 ? 19.633 5.352 -24.826 1.00 94.56 86 TRP A N 1
ATOM 662 C CA . TRP A 1 86 ? 20.382 6.468 -25.423 1.00 94.56 86 TRP A CA 1
ATOM 663 C C . TRP A 1 86 ? 20.141 6.632 -26.927 1.00 94.56 86 TRP A C 1
ATOM 665 O O . TRP A 1 86 ? 20.339 7.719 -27.466 1.00 94.56 86 TRP A O 1
ATOM 675 N N . SER A 1 87 ? 19.731 5.561 -27.607 1.00 90.75 87 SER A N 1
ATOM 676 C CA . SER A 1 87 ? 19.536 5.514 -29.059 1.00 90.75 87 SER A CA 1
ATOM 677 C C . SER A 1 87 ? 18.053 5.455 -29.411 1.00 90.75 87 SER A C 1
ATOM 679 O O . SER A 1 87 ? 17.254 4.946 -28.631 1.00 90.75 87 SER A O 1
ATOM 681 N N . ASP A 1 88 ? 17.688 5.998 -30.576 1.00 91.38 88 ASP A N 1
ATOM 682 C CA . ASP A 1 88 ? 16.318 5.976 -31.114 1.00 91.38 88 ASP A CA 1
ATOM 683 C C . ASP A 1 88 ? 15.241 6.501 -30.146 1.00 91.38 88 ASP A C 1
ATOM 685 O O . ASP A 1 88 ? 14.083 6.087 -30.192 1.00 91.38 88 ASP A O 1
ATOM 689 N N . VAL A 1 89 ? 15.618 7.447 -29.278 1.00 92.25 89 VAL A N 1
ATOM 690 C CA . VAL A 1 89 ? 14.787 7.964 -28.180 1.00 92.25 89 VAL A CA 1
ATOM 691 C C . VAL A 1 89 ? 13.428 8.433 -28.688 1.00 92.25 89 VAL A C 1
ATOM 693 O O . VAL A 1 89 ? 12.408 7.970 -28.206 1.00 92.25 89 VAL A O 1
ATOM 696 N N . GLU A 1 90 ? 13.386 9.284 -29.706 1.00 90.69 90 GLU A N 1
ATOM 697 C CA . GLU A 1 90 ? 12.156 9.853 -30.262 1.00 90.69 90 GLU A CA 1
ATOM 698 C C . GLU A 1 90 ? 11.224 8.799 -30.874 1.00 90.69 90 GLU A C 1
ATOM 700 O O . GLU A 1 90 ? 10.008 8.999 -30.900 1.00 90.69 90 GLU A O 1
ATOM 705 N N . LEU A 1 91 ? 11.784 7.696 -31.377 1.00 90.44 91 LEU A N 1
ATOM 706 C CA . LEU A 1 91 ? 11.018 6.574 -31.907 1.00 90.44 91 LEU A CA 1
ATOM 707 C C . LEU A 1 91 ? 10.455 5.726 -30.764 1.00 90.44 91 LEU A C 1
ATOM 709 O O . LEU A 1 91 ? 9.266 5.414 -30.761 1.00 90.44 91 LEU A O 1
ATOM 713 N N . LEU A 1 92 ? 11.306 5.360 -29.806 1.00 90.94 92 LEU A N 1
ATOM 714 C CA . LEU A 1 92 ? 10.960 4.482 -28.691 1.00 90.94 92 LEU A CA 1
ATOM 715 C C . LEU A 1 92 ? 10.021 5.160 -27.685 1.00 90.94 92 LEU A C 1
ATOM 717 O O . LEU A 1 92 ? 9.101 4.517 -27.194 1.00 90.94 92 LEU A O 1
ATOM 721 N N . ASP A 1 93 ? 10.161 6.471 -27.473 1.00 91.69 93 ASP A N 1
ATOM 722 C CA . ASP A 1 93 ? 9.297 7.291 -26.609 1.00 91.69 93 ASP A CA 1
ATOM 723 C C . ASP A 1 93 ? 7.815 7.234 -27.016 1.00 91.69 93 ASP A C 1
ATOM 725 O O . ASP A 1 93 ? 6.947 7.533 -26.208 1.00 91.69 93 ASP A O 1
ATOM 729 N N . ARG A 1 94 ? 7.503 6.840 -28.256 1.00 92.69 94 ARG A N 1
ATOM 730 C CA . ARG A 1 94 ? 6.126 6.729 -28.768 1.00 92.69 94 ARG A CA 1
ATOM 731 C C . ARG A 1 94 ? 5.618 5.293 -28.903 1.00 92.69 94 ARG A C 1
ATOM 733 O O . ARG A 1 94 ? 4.492 5.111 -29.351 1.00 92.69 94 ARG A O 1
ATOM 740 N N . ARG A 1 95 ? 6.457 4.287 -28.640 1.00 92.25 95 ARG A N 1
ATOM 741 C CA . ARG A 1 95 ? 6.154 2.877 -28.950 1.00 92.25 95 ARG A CA 1
ATOM 742 C C . ARG A 1 95 ? 5.632 2.067 -27.774 1.00 92.25 95 ARG A C 1
ATOM 744 O O . ARG A 1 95 ? 5.003 1.049 -28.012 1.00 92.25 95 ARG A O 1
ATOM 751 N N . PHE A 1 96 ? 5.932 2.492 -26.559 1.00 94.62 96 PHE A N 1
ATOM 752 C CA . PHE A 1 96 ? 5.511 1.851 -25.319 1.00 94.62 96 PHE A CA 1
ATOM 753 C C . PHE A 1 96 ? 5.353 2.931 -24.260 1.00 94.62 96 PHE A C 1
ATOM 755 O O . PHE A 1 96 ? 6.016 3.966 -24.353 1.00 94.62 96 PHE A O 1
ATOM 762 N N . ASP A 1 97 ? 4.556 2.683 -23.239 1.00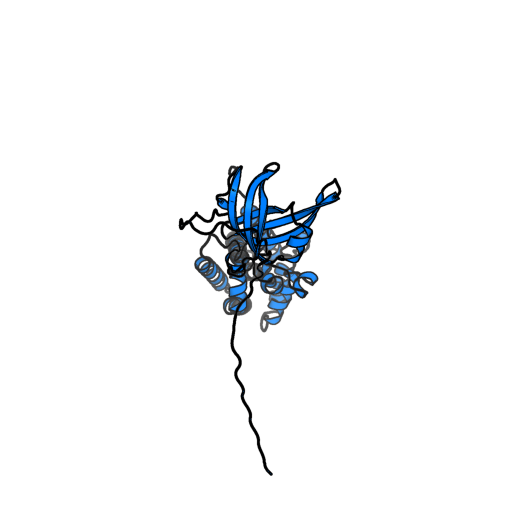 93.75 97 ASP A N 1
ATOM 763 C CA . ASP A 1 97 ? 4.328 3.579 -22.119 1.00 93.75 97 ASP A CA 1
ATOM 764 C C . ASP A 1 97 ? 4.558 2.889 -20.771 1.00 93.75 97 ASP A C 1
ATOM 766 O O . ASP A 1 97 ? 4.895 1.710 -20.672 1.00 93.75 97 ASP A O 1
ATOM 770 N N . GLN A 1 98 ? 4.472 3.676 -19.699 1.00 93.69 98 GLN A N 1
ATOM 771 C CA . GLN A 1 98 ? 4.488 3.132 -18.347 1.00 93.69 98 GLN A CA 1
ATOM 772 C C . GLN A 1 98 ? 3.281 2.206 -18.154 1.00 93.69 98 GLN A C 1
ATOM 774 O O . GLN A 1 98 ? 2.151 2.598 -18.435 1.00 93.69 98 GLN A O 1
ATOM 779 N N . GLY A 1 99 ? 3.529 1.020 -17.605 1.00 91.12 99 GLY A N 1
ATOM 780 C CA . GLY A 1 99 ? 2.545 -0.049 -17.460 1.00 91.12 99 GLY A CA 1
ATOM 781 C C . GLY A 1 99 ? 2.676 -1.146 -18.514 1.00 91.12 99 GLY A C 1
ATOM 782 O O . GLY A 1 99 ? 2.152 -2.228 -18.286 1.00 91.12 99 GLY A O 1
ATOM 783 N N . ASP A 1 100 ? 3.410 -0.918 -19.606 1.00 94.19 100 ASP A N 1
ATOM 784 C CA . ASP A 1 100 ? 3.585 -1.920 -20.659 1.00 94.19 100 ASP A CA 1
ATOM 785 C C . ASP A 1 100 ? 4.645 -2.969 -20.298 1.00 94.19 100 ASP A C 1
ATOM 787 O O . ASP A 1 100 ? 5.561 -2.722 -19.507 1.00 94.19 100 ASP A O 1
ATOM 791 N N . ALA A 1 101 ? 4.563 -4.131 -20.949 1.00 95.56 101 ALA A N 1
ATOM 792 C CA . ALA A 1 101 ? 5.632 -5.119 -20.979 1.00 95.56 101 ALA A CA 1
ATOM 793 C C . ALA A 1 101 ? 6.524 -4.890 -22.206 1.00 95.56 101 ALA A C 1
ATOM 795 O O . ALA A 1 101 ? 6.050 -4.656 -23.322 1.00 95.56 101 ALA A O 1
ATOM 796 N N . VAL A 1 102 ? 7.837 -4.972 -22.008 1.00 96.06 102 VAL A N 1
ATOM 797 C CA . VAL A 1 102 ? 8.843 -4.756 -23.051 1.00 96.06 102 VAL A CA 1
ATOM 798 C C . VAL A 1 102 ? 9.879 -5.869 -23.048 1.00 96.06 102 VAL A C 1
ATOM 800 O O . VAL A 1 102 ? 10.331 -6.321 -21.996 1.00 96.06 102 VAL A O 1
ATOM 803 N N . ARG A 1 103 ? 10.299 -6.291 -24.241 1.00 95.75 103 ARG A N 1
ATOM 804 C CA . ARG A 1 103 ? 11.451 -7.173 -24.425 1.00 95.75 103 ARG A CA 1
ATOM 805 C C . ARG A 1 103 ? 12.696 -6.310 -24.574 1.00 95.75 103 ARG A C 1
ATOM 807 O O . ARG A 1 103 ? 12.762 -5.441 -25.444 1.00 95.75 103 ARG A O 1
ATOM 814 N N . VAL A 1 104 ? 13.673 -6.530 -23.702 1.00 95.56 104 VAL A N 1
ATOM 815 C CA . VAL A 1 104 ? 14.876 -5.703 -23.577 1.00 95.56 104 VAL A CA 1
ATOM 816 C C . VAL A 1 104 ? 16.105 -6.540 -23.872 1.00 95.56 104 VAL A C 1
ATOM 818 O O . VAL A 1 104 ? 16.296 -7.600 -23.283 1.00 95.56 104 VAL A O 1
ATOM 821 N N . LEU A 1 105 ? 16.970 -6.011 -24.736 1.00 94.81 105 LEU A N 1
ATOM 822 C CA . LEU A 1 105 ? 18.351 -6.448 -24.897 1.00 94.81 105 LEU A CA 1
ATOM 823 C C . LEU A 1 105 ? 19.271 -5.311 -24.455 1.00 94.81 105 LEU A C 1
ATOM 825 O O . LEU A 1 105 ? 19.198 -4.195 -24.978 1.00 94.81 105 LEU A O 1
ATOM 829 N N . GLY A 1 106 ? 20.174 -5.588 -23.523 1.00 94.56 106 GLY A N 1
ATOM 830 C CA . GLY A 1 106 ? 21.046 -4.569 -22.953 1.00 94.56 106 GLY A CA 1
ATOM 831 C C . GLY A 1 106 ? 22.318 -5.126 -22.335 1.00 94.56 106 GLY A C 1
ATOM 832 O O . GLY A 1 106 ? 22.624 -6.314 -22.432 1.00 94.56 106 GLY A O 1
ATOM 833 N N . ARG A 1 107 ? 23.076 -4.238 -21.698 1.00 94.31 107 ARG A N 1
ATOM 834 C CA . ARG A 1 107 ? 24.230 -4.584 -20.866 1.00 94.31 107 ARG A CA 1
ATOM 835 C C . ARG A 1 107 ? 24.023 -4.005 -19.475 1.00 94.31 107 ARG A C 1
ATOM 837 O O . ARG A 1 107 ? 23.598 -2.859 -19.353 1.00 94.31 107 ARG A O 1
ATOM 844 N N . VAL A 1 108 ? 24.328 -4.791 -18.453 1.00 93.75 108 VAL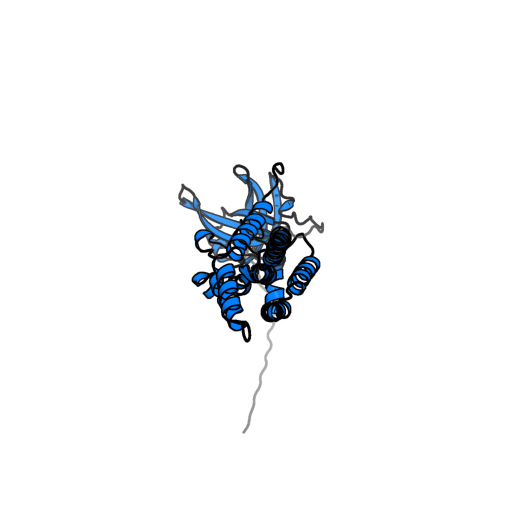 A N 1
ATOM 845 C CA . VAL A 1 108 ? 24.342 -4.321 -17.070 1.00 93.75 108 VAL A CA 1
ATOM 846 C C . VAL A 1 108 ? 25.603 -3.490 -16.856 1.00 93.75 108 VAL A C 1
ATOM 848 O O . VAL A 1 108 ? 26.715 -3.938 -17.134 1.00 93.75 108 VAL A O 1
ATOM 851 N N . GLU A 1 109 ? 25.425 -2.272 -16.369 1.00 92.75 109 GLU A N 1
ATOM 852 C CA . GLU A 1 109 ? 26.489 -1.332 -16.041 1.00 92.75 109 GLU A CA 1
ATOM 853 C C . GLU A 1 109 ? 26.368 -0.925 -14.576 1.00 92.75 109 GLU A C 1
ATOM 855 O O . GLU A 1 109 ? 25.266 -0.829 -14.031 1.00 92.75 109 GLU A O 1
ATOM 860 N N . ARG A 1 110 ? 27.497 -0.623 -13.940 1.00 87.81 110 ARG A N 1
ATOM 861 C CA . ARG A 1 110 ? 27.505 0.003 -12.624 1.00 87.81 110 ARG A CA 1
ATOM 862 C C . ARG A 1 110 ? 27.601 1.517 -12.774 1.00 87.81 110 ARG A C 1
ATOM 864 O O . ARG A 1 110 ? 28.538 2.039 -13.374 1.00 87.81 110 ARG A O 1
ATOM 871 N N . PHE A 1 111 ? 26.640 2.235 -12.201 1.00 81.12 111 PHE A N 1
ATOM 872 C CA . PHE A 1 111 ? 26.664 3.691 -12.111 1.00 81.12 111 PHE A CA 1
ATOM 873 C C . PHE A 1 111 ? 26.677 4.110 -10.637 1.00 81.12 111 PHE A C 1
ATOM 875 O O . PHE A 1 111 ? 25.692 3.966 -9.910 1.00 81.12 111 PHE A O 1
ATOM 882 N N . GLY A 1 112 ? 27.832 4.591 -10.167 1.00 80.62 112 GLY A N 1
ATOM 883 C CA . GLY A 1 112 ? 28.077 4.774 -8.734 1.00 80.62 112 GLY A CA 1
ATOM 884 C C . GLY A 1 112 ? 28.071 3.426 -8.008 1.00 80.62 112 GLY A C 1
ATOM 885 O O . GLY A 1 112 ? 28.818 2.527 -8.379 1.00 80.62 112 GLY A O 1
ATOM 886 N N . ASN A 1 113 ? 27.198 3.267 -7.010 1.00 78.81 113 ASN A N 1
ATOM 887 C CA . ASN A 1 113 ? 27.050 2.013 -6.256 1.00 78.81 113 ASN A CA 1
ATOM 888 C C . ASN A 1 113 ? 25.845 1.163 -6.697 1.00 78.81 113 ASN A C 1
ATOM 890 O O . ASN A 1 113 ? 25.518 0.191 -6.023 1.00 78.81 113 ASN A O 1
ATOM 894 N N . ARG A 1 114 ? 25.165 1.510 -7.798 1.00 85.94 114 ARG A N 1
ATOM 895 C CA . ARG A 1 114 ? 23.962 0.801 -8.264 1.00 85.94 114 ARG A CA 1
ATOM 896 C C . ARG A 1 114 ? 24.176 0.181 -9.641 1.00 85.94 114 ARG A C 1
ATOM 898 O O . ARG A 1 114 ? 24.847 0.767 -10.489 1.00 85.94 114 ARG A O 1
ATOM 905 N N . LEU A 1 115 ? 23.591 -0.997 -9.848 1.00 91.00 115 LEU A N 1
ATOM 906 C CA . LEU A 1 115 ? 23.467 -1.598 -11.173 1.00 91.00 115 LEU A CA 1
ATOM 907 C C . LEU A 1 115 ? 22.340 -0.903 -11.94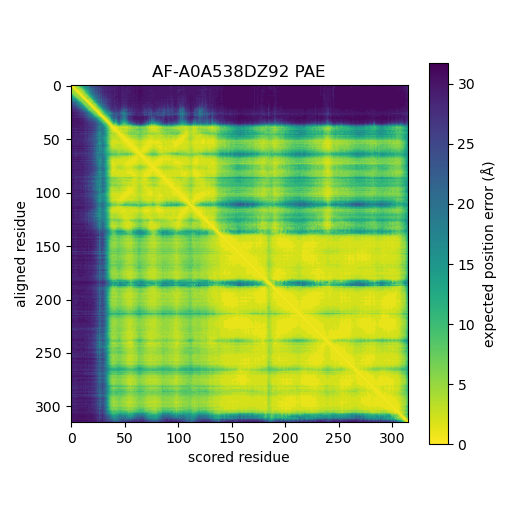5 1.00 91.00 115 LEU A C 1
ATOM 909 O O . LEU A 1 115 ? 21.302 -0.569 -11.376 1.00 91.00 115 LEU A O 1
ATOM 913 N N . GLN A 1 116 ? 22.552 -0.705 -13.239 1.00 94.62 116 GLN A N 1
ATOM 914 C CA . GLN A 1 116 ? 21.550 -0.234 -14.188 1.00 94.62 116 GLN A CA 1
ATOM 915 C C . GLN A 1 116 ? 21.706 -0.980 -15.517 1.00 94.62 116 GLN A C 1
ATOM 917 O O . GLN A 1 116 ? 22.787 -1.464 -15.845 1.00 94.62 116 GLN A O 1
ATOM 922 N N . VAL A 1 117 ? 20.652 -1.036 -16.325 1.00 95.81 117 VAL A N 1
ATOM 923 C CA . VAL A 1 117 ? 20.708 -1.607 -17.674 1.00 95.81 117 VAL A CA 1
ATOM 924 C C . VAL A 1 117 ? 20.893 -0.499 -18.704 1.00 95.81 117 VAL A C 1
ATOM 926 O O . VAL A 1 117 ? 20.038 0.369 -18.873 1.00 95.81 117 VAL A O 1
ATOM 929 N N . GLN A 1 118 ? 21.981 -0.553 -19.466 1.00 95.88 118 GLN A N 1
ATOM 930 C CA . GLN A 1 118 ? 22.085 0.191 -20.715 1.00 95.88 118 GLN A CA 1
ATOM 931 C C . GLN A 1 118 ? 21.357 -0.583 -21.816 1.00 95.88 118 GLN A C 1
ATOM 933 O O . GLN A 1 118 ? 21.811 -1.639 -22.269 1.00 95.88 118 GLN A O 1
ATOM 938 N N . VAL A 1 119 ? 20.216 -0.055 -22.248 1.00 96.31 119 VAL A N 1
ATOM 939 C CA . VAL A 1 119 ? 19.348 -0.685 -23.244 1.00 96.31 119 VAL A CA 1
ATOM 940 C C . VA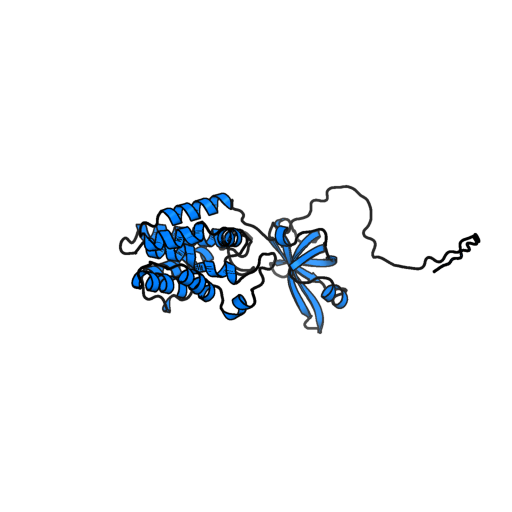L A 1 119 ? 19.925 -0.468 -24.638 1.00 96.31 119 VAL A C 1
ATOM 942 O O . VAL A 1 119 ? 20.165 0.667 -25.054 1.00 96.31 119 VAL A O 1
ATOM 945 N N . ARG A 1 120 ? 20.134 -1.567 -25.367 1.00 93.81 120 ARG A N 1
ATOM 946 C CA . ARG A 1 120 ? 20.611 -1.575 -26.758 1.00 93.81 120 ARG A CA 1
ATOM 947 C C . ARG A 1 120 ? 19.469 -1.734 -27.751 1.00 93.81 120 ARG A C 1
ATOM 949 O O . ARG A 1 120 ? 19.495 -1.106 -28.801 1.00 93.81 120 ARG A O 1
ATOM 956 N N . ALA A 1 121 ? 18.494 -2.574 -27.421 1.00 92.62 121 ALA A N 1
ATOM 957 C CA . ALA A 1 121 ? 17.272 -2.746 -28.189 1.00 92.62 121 ALA A CA 1
ATOM 958 C C . ALA A 1 121 ? 16.090 -2.963 -27.243 1.00 92.62 121 ALA A C 1
ATOM 960 O O . ALA A 1 121 ? 16.238 -3.563 -26.176 1.00 92.62 121 ALA A O 1
ATOM 961 N N . LEU A 1 122 ? 14.933 -2.446 -27.648 1.00 94.31 122 LEU A N 1
ATOM 962 C CA . LEU A 1 122 ? 13.686 -2.536 -26.907 1.00 94.31 122 LEU A CA 1
ATOM 963 C C . LEU A 1 122 ? 12.521 -2.632 -27.886 1.00 94.31 122 LEU A C 1
ATOM 965 O O . LEU A 1 122 ? 12.445 -1.864 -28.849 1.00 94.31 122 LEU A O 1
ATOM 969 N N . GLU A 1 123 ? 11.605 -3.548 -27.607 1.00 94.12 123 GLU A N 1
ATOM 970 C CA . GLU A 1 123 ? 10.328 -3.682 -28.304 1.00 94.12 123 GLU A CA 1
ATOM 971 C C . GLU A 1 123 ? 9.199 -3.992 -27.318 1.00 94.12 123 GLU A C 1
ATOM 973 O O . GLU A 1 123 ? 9.450 -4.457 -26.206 1.00 94.12 123 GLU A O 1
ATOM 978 N N . THR A 1 124 ? 7.958 -3.727 -27.718 1.00 94.25 124 THR A N 1
ATOM 979 C CA . THR A 1 124 ? 6.777 -4.121 -26.947 1.00 94.25 124 THR A CA 1
ATOM 980 C C . THR A 1 124 ? 6.656 -5.643 -26.915 1.00 94.25 124 THR A C 1
ATOM 982 O O . THR A 1 124 ? 6.859 -6.319 -27.925 1.00 94.25 124 THR A O 1
ATOM 985 N N . ALA A 1 125 ? 6.325 -6.188 -25.748 1.00 93.56 125 ALA A N 1
ATOM 986 C CA . ALA A 1 125 ? 6.024 -7.601 -25.562 1.00 93.56 125 ALA A CA 1
ATOM 987 C C . ALA A 1 125 ? 4.508 -7.765 -25.397 1.00 93.56 125 ALA A C 1
ATOM 989 O O . ALA A 1 125 ? 4.007 -7.918 -24.290 1.00 93.56 125 ALA A O 1
ATOM 990 N N . GLU A 1 126 ? 3.772 -7.684 -26.509 1.00 89.56 126 GLU A N 1
ATOM 991 C CA . GLU A 1 126 ? 2.300 -7.795 -26.524 1.00 89.56 126 GLU A CA 1
ATOM 992 C C . GLU A 1 126 ? 1.796 -9.169 -26.044 1.00 89.56 126 GLU A C 1
ATOM 994 O O . GLU A 1 126 ? 0.633 -9.320 -25.679 1.00 89.56 126 GLU A O 1
ATOM 999 N N . ASP A 1 127 ? 2.673 -10.174 -26.052 1.00 90.44 127 ASP A N 1
ATOM 1000 C CA . ASP A 1 127 ? 2.428 -11.537 -25.591 1.00 90.44 127 ASP A CA 1
ATOM 1001 C C . ASP A 1 127 ? 2.618 -11.728 -24.076 1.00 90.44 127 ASP A C 1
ATOM 1003 O O . ASP A 1 127 ? 2.338 -12.812 -23.561 1.00 90.44 127 ASP A O 1
ATOM 1007 N N . ALA A 1 128 ? 3.084 -10.702 -23.360 1.00 89.69 128 ALA A N 1
ATOM 1008 C CA . ALA A 1 128 ? 3.342 -10.754 -21.928 1.00 89.69 128 ALA A CA 1
ATOM 1009 C C . ALA A 1 128 ? 2.342 -9.903 -21.138 1.00 89.69 128 ALA A C 1
ATOM 1011 O O . ALA A 1 128 ? 2.044 -8.769 -21.506 1.00 89.69 128 ALA A O 1
ATOM 1012 N N . ASP A 1 129 ? 1.872 -10.442 -20.013 1.00 89.19 129 ASP A N 1
ATOM 1013 C CA . ASP A 1 129 ? 1.071 -9.700 -19.043 1.00 89.19 129 ASP A CA 1
ATOM 1014 C C . ASP A 1 129 ? 1.992 -8.868 -18.128 1.00 89.19 129 ASP A C 1
ATOM 1016 O O . ASP A 1 129 ? 2.778 -9.450 -17.370 1.00 89.19 129 ASP A O 1
ATOM 1020 N N . PRO A 1 130 ? 1.925 -7.523 -18.164 1.00 87.00 130 PRO A N 1
ATOM 1021 C CA . PRO A 1 130 ? 2.737 -6.678 -17.298 1.00 87.00 130 PRO A CA 1
ATOM 1022 C C . PRO A 1 130 ? 2.428 -6.871 -15.809 1.00 87.00 130 PRO A C 1
ATOM 1024 O O . PRO A 1 130 ? 3.332 -6.730 -14.986 1.00 87.00 130 PRO A O 1
ATOM 1027 N N . GLU A 1 131 ? 1.185 -7.207 -15.441 1.00 85.88 131 GLU A N 1
ATOM 1028 C CA . GLU A 1 131 ? 0.810 -7.422 -14.039 1.00 85.88 131 GLU A CA 1
ATOM 1029 C C . GLU A 1 131 ? 1.524 -8.648 -13.460 1.00 85.88 131 GLU A C 1
ATOM 1031 O O . GLU A 1 131 ? 2.034 -8.583 -12.339 1.00 85.88 131 GLU A O 1
ATOM 1036 N N . ALA A 1 132 ? 1.672 -9.716 -14.250 1.00 86.31 132 ALA A N 1
ATOM 1037 C CA . ALA A 1 132 ? 2.406 -10.927 -13.874 1.00 86.31 132 ALA A CA 1
ATOM 1038 C C . ALA A 1 132 ? 3.920 -10.704 -13.675 1.00 86.31 132 ALA A C 1
ATOM 1040 O O . ALA A 1 132 ? 4.592 -11.529 -13.057 1.00 86.31 132 ALA A O 1
ATOM 1041 N N . LEU A 1 133 ? 4.460 -9.592 -14.184 1.00 86.25 133 LEU A N 1
ATOM 1042 C CA . LEU A 1 133 ? 5.857 -9.178 -14.005 1.00 86.25 133 LEU A CA 1
ATOM 1043 C C . LEU A 1 133 ? 6.039 -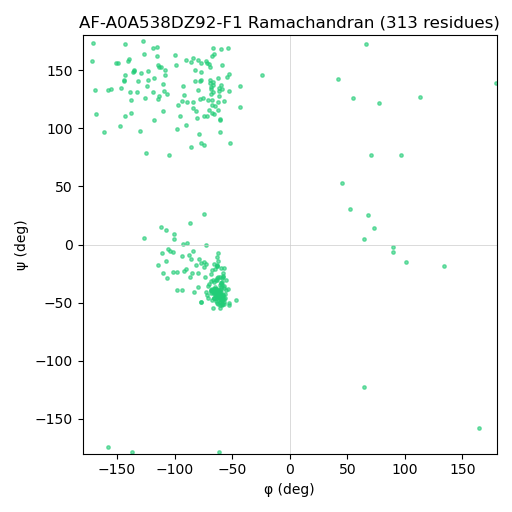8.243 -12.801 1.00 86.25 133 LEU A C 1
ATOM 1045 O O . LEU A 1 133 ? 7.149 -7.790 -12.530 1.00 86.25 133 LEU A O 1
ATOM 1049 N N . THR A 1 134 ? 4.970 -7.925 -12.073 1.00 84.12 134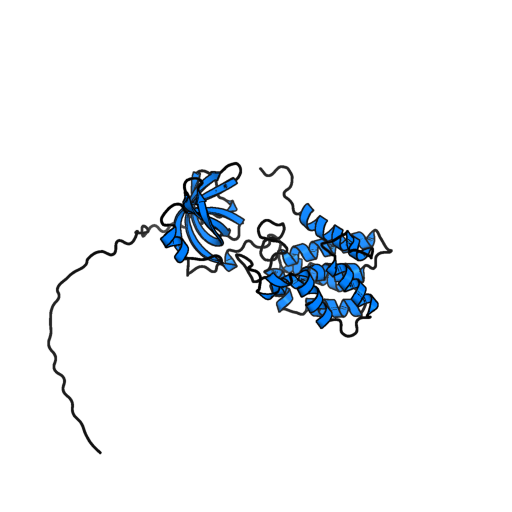 THR A N 1
ATOM 1050 C CA . THR A 1 134 ? 5.060 -7.101 -10.867 1.00 84.12 134 THR A CA 1
ATOM 1051 C C . THR A 1 134 ? 5.784 -7.880 -9.767 1.00 84.12 134 THR A C 1
ATOM 1053 O O . THR A 1 134 ? 5.414 -9.026 -9.515 1.00 84.12 134 THR A O 1
ATOM 1056 N N . PRO A 1 135 ? 6.755 -7.285 -9.048 1.00 82.94 135 PRO A N 1
ATOM 1057 C CA . PRO A 1 135 ? 7.302 -7.898 -7.846 1.00 82.94 135 PRO A CA 1
ATOM 1058 C C . PRO A 1 135 ? 6.171 -8.257 -6.876 1.00 82.94 135 PRO A C 1
ATOM 1060 O O . PRO A 1 135 ? 5.297 -7.423 -6.617 1.00 82.94 135 PRO A O 1
ATOM 1063 N N . THR A 1 136 ? 6.183 -9.479 -6.345 1.00 82.19 136 THR A N 1
ATOM 1064 C CA . THR A 1 136 ? 5.138 -9.994 -5.448 1.00 82.19 136 THR A CA 1
ATOM 1065 C C . THR A 1 136 ? 5.672 -10.267 -4.046 1.00 82.19 136 THR A C 1
ATOM 1067 O O . THR A 1 136 ? 6.881 -10.264 -3.800 1.00 82.19 136 THR A O 1
ATOM 1070 N N . LEU A 1 137 ? 4.750 -10.544 -3.122 1.00 78.62 137 LEU A N 1
ATOM 1071 C CA . LEU A 1 137 ? 5.032 -11.137 -1.816 1.00 78.62 137 LEU A CA 1
ATOM 1072 C C . LEU A 1 137 ? 6.034 -12.299 -1.912 1.00 78.62 137 LEU A C 1
ATOM 1074 O O . LEU A 1 137 ? 5.909 -13.174 -2.769 1.00 78.62 137 LEU A O 1
ATOM 1078 N N . LYS A 1 138 ? 6.997 -12.329 -0.981 1.00 72.56 138 LYS A N 1
ATOM 1079 C CA . LYS A 1 138 ? 7.844 -13.511 -0.733 1.00 72.56 138 LYS A CA 1
ATOM 1080 C C . LYS A 1 138 ? 7.185 -14.510 0.223 1.00 72.56 138 LYS A C 1
ATOM 1082 O O . LYS A 1 138 ? 7.557 -15.679 0.225 1.00 72.56 138 LYS A O 1
ATOM 1087 N N . ARG A 1 139 ? 6.261 -14.031 1.062 1.00 75.50 139 ARG A N 1
ATOM 1088 C CA . ARG A 1 139 ? 5.451 -14.839 1.984 1.00 75.50 139 ARG A CA 1
ATOM 1089 C C . ARG A 1 139 ? 4.208 -15.361 1.271 1.00 75.50 139 ARG A C 1
ATOM 1091 O O . ARG A 1 139 ? 3.768 -14.769 0.287 1.00 75.50 139 ARG A O 1
ATOM 1098 N N . ASP A 1 140 ? 3.638 -16.444 1.784 1.00 86.12 140 ASP A N 1
ATOM 1099 C CA . ASP A 1 140 ? 2.384 -16.979 1.264 1.00 86.12 140 ASP A CA 1
ATOM 1100 C C . ASP A 1 140 ? 1.230 -16.006 1.565 1.00 86.12 140 ASP A C 1
ATOM 1102 O O . ASP A 1 140 ? 1.001 -15.606 2.709 1.00 86.12 140 ASP A O 1
ATOM 1106 N N . ALA A 1 141 ? 0.513 -15.593 0.520 1.00 88.31 141 ALA A N 1
ATOM 1107 C CA . ALA A 1 141 ? -0.618 -14.685 0.646 1.00 88.31 141 ALA A CA 1
ATOM 1108 C C . ALA A 1 141 ? -1.798 -15.329 1.393 1.00 88.31 141 ALA A C 1
ATOM 1110 O O . ALA A 1 141 ? -2.511 -14.618 2.097 1.00 88.31 141 ALA A O 1
ATOM 1111 N N . ASP A 1 142 ? -1.981 -16.650 1.288 1.00 93.56 142 ASP A N 1
ATOM 1112 C CA . ASP A 1 142 ? -3.043 -17.360 2.010 1.00 93.56 142 ASP A CA 1
ATOM 1113 C C . ASP A 1 142 ? -2.743 -17.415 3.517 1.00 93.56 142 ASP A C 1
ATOM 1115 O O . ASP A 1 142 ? -3.644 -17.266 4.343 1.00 93.56 142 ASP A O 1
ATOM 1119 N N . GLU A 1 143 ? -1.466 -17.547 3.890 1.00 94.81 143 GLU A N 1
ATOM 1120 C CA . GLU A 1 143 ? -1.021 -17.461 5.287 1.00 94.81 143 GLU A CA 1
ATOM 1121 C C . GLU A 1 143 ? -1.306 -16.067 5.868 1.00 94.81 143 GLU A C 1
ATOM 1123 O O . GLU A 1 143 ? -1.859 -15.943 6.963 1.00 94.81 143 GLU A O 1
ATOM 1128 N N . LEU A 1 144 ? -0.976 -15.007 5.123 1.00 95.75 144 LEU A N 1
ATOM 1129 C CA . LEU A 1 144 ? -1.249 -13.629 5.540 1.00 95.75 144 LEU A CA 1
ATOM 1130 C C . LEU A 1 144 ? -2.748 -13.326 5.633 1.00 95.75 144 LEU A C 1
ATOM 1132 O O . LEU A 1 144 ? -3.172 -12.641 6.565 1.00 95.75 144 LEU A O 1
ATOM 1136 N N . ASP A 1 145 ? -3.558 -13.847 4.711 1.00 96.69 145 ASP A N 1
ATOM 1137 C CA . ASP A 1 145 ? -5.014 -13.739 4.801 1.00 96.69 145 ASP A CA 1
ATOM 1138 C C . ASP A 1 145 ? -5.532 -14.399 6.085 1.00 96.69 145 ASP A C 1
ATOM 1140 O O . ASP A 1 145 ? -6.304 -13.774 6.817 1.00 96.69 145 ASP A O 1
ATOM 1144 N N . GLY A 1 146 ? -5.036 -15.599 6.406 1.00 97.75 146 GLY A N 1
ATOM 1145 C CA . GLY A 1 146 ? -5.357 -16.301 7.646 1.00 97.75 146 GLY A CA 1
ATOM 1146 C C . GLY A 1 146 ? -4.964 -15.515 8.899 1.00 97.75 146 GLY A C 1
ATOM 1147 O O . GLY A 1 146 ? -5.743 -15.445 9.849 1.00 97.75 146 GLY A O 1
ATOM 1148 N N . PHE A 1 147 ? -3.800 -14.856 8.903 1.00 97.94 147 PHE A N 1
ATOM 1149 C CA . PHE A 1 147 ? -3.416 -13.964 10.003 1.00 97.94 147 PHE A CA 1
ATOM 1150 C C . PHE A 1 147 ? -4.333 -12.750 10.122 1.00 97.94 147 PHE A C 1
ATOM 1152 O O . PHE A 1 147 ? -4.724 -12.394 11.233 1.00 97.94 147 PHE A O 1
ATOM 1159 N N . PHE A 1 148 ? -4.703 -12.120 9.006 1.00 98.44 148 PHE A N 1
ATOM 1160 C CA . PHE A 1 148 ? -5.653 -11.011 9.036 1.00 98.44 148 PHE A CA 1
ATOM 1161 C C . PHE A 1 148 ? -6.987 -11.455 9.645 1.00 98.44 148 PHE A C 1
ATOM 1163 O O . PHE A 1 148 ? -7.525 -10.772 10.513 1.00 98.44 148 PHE A O 1
ATOM 1170 N N . GLU A 1 149 ? -7.531 -12.587 9.192 1.00 98.44 149 GLU A N 1
ATOM 1171 C CA . GLU A 1 149 ? -8.800 -13.129 9.688 1.00 98.44 149 GLU A CA 1
ATOM 1172 C C . GLU A 1 149 ? -8.722 -13.498 11.170 1.00 98.44 149 GLU A C 1
ATOM 1174 O O . GLU A 1 149 ? -9.646 -13.203 11.929 1.00 98.44 149 GLU A O 1
ATOM 1179 N N . PHE A 1 150 ? -7.600 -14.078 11.600 1.00 98.50 150 PHE A N 1
ATOM 1180 C CA . PHE A 1 150 ? -7.334 -14.365 13.004 1.00 98.50 150 PHE A CA 1
ATOM 1181 C C . PHE A 1 150 ? -7.376 -13.091 13.860 1.00 98.50 150 PHE A C 1
ATOM 1183 O O . PHE A 1 150 ? -8.111 -13.043 14.843 1.00 98.50 150 PHE A O 1
ATOM 1190 N N . LEU A 1 151 ? -6.649 -12.043 13.459 1.00 98.69 151 LEU A N 1
ATOM 1191 C CA . LEU A 1 151 ? -6.622 -10.759 14.169 1.00 98.69 151 LEU A CA 1
ATOM 1192 C C . LEU A 1 151 ? -8.005 -10.094 14.187 1.00 98.69 151 LEU A C 1
ATOM 1194 O O . LEU A 1 151 ? -8.435 -9.563 15.208 1.00 98.69 151 LEU A O 1
ATOM 1198 N N . ALA A 1 152 ? -8.739 -10.156 13.075 1.00 98.50 152 ALA A N 1
ATOM 1199 C CA . ALA A 1 152 ? -10.107 -9.657 12.998 1.00 98.50 152 ALA A CA 1
ATOM 1200 C C . ALA A 1 152 ? -11.048 -10.376 13.982 1.00 98.50 152 ALA A C 1
ATOM 1202 O O . ALA A 1 152 ? -11.896 -9.733 14.603 1.00 98.50 152 ALA A O 1
ATOM 1203 N N . ALA A 1 153 ? -10.887 -11.691 14.149 1.00 98.38 153 ALA A N 1
ATOM 1204 C CA . ALA A 1 153 ? -11.714 -12.508 15.034 1.00 98.38 153 ALA A CA 1
ATOM 1205 C C . ALA A 1 153 ? -11.439 -12.283 16.533 1.00 98.38 153 ALA A C 1
ATOM 1207 O O . ALA A 1 153 ? -12.276 -12.646 17.360 1.00 98.38 153 ALA A O 1
ATOM 1208 N N . GLU A 1 154 ? -10.305 -11.678 16.903 1.00 98.00 154 GLU A N 1
ATOM 1209 C CA . GLU A 1 154 ? -9.995 -11.340 18.301 1.00 98.00 154 GLU A CA 1
ATOM 1210 C C . GLU A 1 154 ? -10.792 -10.133 18.826 1.00 98.00 154 GLU A C 1
ATOM 1212 O O . GLU A 1 154 ? -10.872 -9.930 20.038 1.00 98.00 154 GLU A O 1
ATOM 1217 N N . ILE A 1 155 ? -11.407 -9.342 17.943 1.00 98.56 155 ILE A N 1
ATOM 1218 C CA . ILE A 1 155 ? -12.187 -8.158 18.317 1.00 98.56 155 ILE A CA 1
ATOM 1219 C C . ILE A 1 155 ? -13.501 -8.597 18.979 1.00 98.56 155 ILE A C 1
ATOM 1221 O O . ILE A 1 155 ? -14.410 -9.104 18.321 1.00 98.56 155 ILE A O 1
ATOM 1225 N N . ALA A 1 156 ? -13.634 -8.356 20.285 1.00 98.19 156 ALA A N 1
ATOM 1226 C CA . ALA A 1 156 ? -14.803 -8.758 21.067 1.00 98.19 156 ALA A CA 1
ATOM 1227 C C . ALA A 1 156 ? -15.938 -7.718 21.041 1.00 98.19 156 ALA A C 1
ATOM 1229 O O . ALA A 1 156 ? -17.113 -8.067 21.185 1.00 98.19 156 ALA A O 1
ATOM 1230 N N . HIS A 1 157 ? -15.614 -6.436 20.859 1.00 98.38 157 HIS A N 1
ATOM 1231 C CA . HIS A 1 157 ? -16.580 -5.348 20.836 1.00 98.38 157 HIS A CA 1
ATOM 1232 C C . HIS A 1 157 ? -17.563 -5.528 19.659 1.00 98.38 157 HIS A C 1
ATOM 1234 O O . HIS A 1 157 ? -17.165 -5.371 18.500 1.00 98.38 157 HIS A O 1
ATOM 1240 N N . PRO A 1 158 ? -18.876 -5.731 19.903 1.00 97.56 158 PRO A N 1
ATOM 1241 C CA . PRO A 1 158 ? -19.806 -6.183 18.864 1.00 97.56 158 PRO A CA 1
ATOM 1242 C C . PRO A 1 158 ? -19.929 -5.258 17.648 1.00 97.56 158 PRO A C 1
ATOM 1244 O O . PRO A 1 158 ? -20.095 -5.735 16.530 1.00 97.56 158 PRO A O 1
ATOM 1247 N N . GLY A 1 159 ? -19.881 -3.936 17.849 1.00 98.12 159 GLY A N 1
ATOM 1248 C CA . GLY A 1 159 ? -19.953 -2.959 16.753 1.00 98.12 159 GLY A CA 1
ATOM 1249 C C . GLY A 1 159 ? -18.735 -3.017 15.827 1.00 98.12 159 GLY A C 1
ATOM 1250 O O . GLY A 1 159 ? -18.884 -3.223 14.628 1.00 98.12 159 GLY A O 1
ATOM 1251 N N . LEU A 1 160 ? -17.533 -2.893 16.397 1.00 98.62 160 LEU A N 1
ATOM 1252 C CA . LEU A 1 160 ? -16.258 -3.036 15.691 1.00 98.62 160 LEU A CA 1
ATOM 1253 C C . LEU A 1 160 ? -16.115 -4.403 15.010 1.00 98.62 160 LEU A C 1
ATOM 1255 O O . LEU A 1 160 ? -15.730 -4.451 13.848 1.00 98.62 160 LEU A O 1
ATOM 1259 N N . ALA A 1 161 ? -16.493 -5.495 15.678 1.00 98.44 161 ALA A N 1
ATOM 1260 C CA . ALA A 1 161 ? -16.453 -6.832 15.088 1.00 98.44 161 ALA A CA 1
ATOM 1261 C C . ALA A 1 161 ? -17.333 -6.930 13.828 1.00 98.44 161 ALA A C 1
ATOM 1263 O O . ALA A 1 161 ? -16.882 -7.429 12.801 1.00 98.44 161 ALA A O 1
ATOM 1264 N N . ARG A 1 162 ? -18.564 -6.391 13.867 1.00 98.25 162 ARG A N 1
ATOM 1265 C CA . ARG A 1 162 ? -19.444 -6.331 12.683 1.00 98.25 162 ARG A CA 1
ATOM 1266 C C . ARG A 1 162 ? -18.858 -5.479 11.560 1.00 98.25 162 ARG A C 1
ATOM 1268 O O . ARG A 1 162 ? -18.937 -5.877 10.402 1.00 98.25 162 ARG A O 1
ATOM 1275 N N . LEU A 1 163 ? -18.285 -4.322 11.897 1.00 98.38 163 LEU A N 1
ATOM 1276 C CA . LEU A 1 163 ? -17.637 -3.443 10.924 1.00 98.38 163 LEU A CA 1
ATOM 1277 C C . LEU A 1 163 ? -16.506 -4.186 10.202 1.00 98.38 163 LEU A C 1
ATOM 1279 O O . LEU A 1 163 ? -16.490 -4.236 8.974 1.00 98.38 163 LEU A O 1
ATOM 1283 N N . ILE A 1 164 ? -15.596 -4.800 10.961 1.00 98.38 164 ILE A N 1
ATOM 1284 C CA . ILE A 1 164 ? -14.434 -5.518 10.429 1.00 98.38 164 ILE A CA 1
ATOM 1285 C C . ILE A 1 164 ? -14.859 -6.751 9.626 1.00 98.38 164 ILE A C 1
ATOM 1287 O O . ILE A 1 164 ? -14.341 -6.953 8.531 1.00 98.38 164 ILE A O 1
ATOM 1291 N N . ASP A 1 165 ? -15.845 -7.523 10.091 1.00 97.94 165 ASP A N 1
ATOM 1292 C CA . ASP A 1 165 ? -16.409 -8.657 9.341 1.00 97.94 165 ASP A CA 1
ATOM 1293 C C . ASP A 1 165 ? -16.945 -8.224 7.962 1.00 97.94 165 ASP A C 1
ATOM 1295 O O . ASP A 1 165 ? -16.747 -8.923 6.967 1.00 97.94 165 ASP A O 1
ATOM 1299 N N . GLY A 1 166 ? -17.518 -7.019 7.859 1.00 97.56 166 GLY A N 1
ATOM 1300 C CA . GLY A 1 166 ? -17.907 -6.423 6.579 1.00 97.56 166 GLY A CA 1
ATOM 1301 C C . GLY A 1 166 ? -16.736 -6.203 5.611 1.00 97.56 166 GLY A C 1
ATOM 1302 O O . GLY A 1 166 ? -16.904 -6.365 4.403 1.00 97.56 166 GLY A O 1
ATOM 1303 N N . PHE A 1 167 ? -15.542 -5.870 6.111 1.00 97.69 167 PHE A N 1
ATOM 1304 C CA . PHE A 1 167 ? -14.322 -5.757 5.299 1.00 97.69 167 PHE A CA 1
ATOM 1305 C C . PHE A 1 167 ? -13.683 -7.117 5.002 1.00 97.69 167 PHE A C 1
ATOM 1307 O O . PHE A 1 167 ? -13.199 -7.323 3.890 1.00 97.69 167 PHE A O 1
ATOM 1314 N N . VAL A 1 168 ? -13.720 -8.054 5.953 1.00 97.19 168 VAL A N 1
ATOM 1315 C CA . VAL A 1 168 ? -13.237 -9.432 5.766 1.00 97.19 168 VAL A CA 1
ATOM 1316 C C . VAL A 1 168 ? -14.011 -10.127 4.643 1.00 97.19 168 VAL A C 1
ATOM 1318 O O . VAL A 1 168 ? -13.411 -10.746 3.769 1.00 97.19 168 VAL A O 1
ATOM 1321 N N . ARG A 1 169 ? -15.340 -9.974 4.610 1.00 97.31 169 ARG A N 1
ATOM 1322 C CA . ARG A 1 169 ? -16.210 -10.613 3.607 1.00 97.31 169 ARG A CA 1
ATOM 1323 C C . ARG A 1 169 ? -16.223 -9.916 2.247 1.00 97.31 169 ARG A C 1
ATOM 1325 O O . ARG A 1 169 ? -16.747 -10.473 1.281 1.00 97.31 169 ARG A O 1
ATOM 1332 N N . ASP A 1 170 ? -15.683 -8.705 2.148 1.00 97.94 170 ASP A N 1
ATOM 1333 C CA . ASP A 1 170 ? -15.643 -7.962 0.892 1.00 97.94 170 ASP A CA 1
ATOM 1334 C C . ASP A 1 170 ? -14.515 -8.481 -0.006 1.00 97.94 170 ASP A C 1
ATOM 1336 O O . ASP A 1 170 ? -13.365 -8.043 0.069 1.00 97.94 170 ASP A O 1
ATOM 1340 N N . THR A 1 171 ? -14.861 -9.395 -0.913 1.00 97.12 171 THR A N 1
ATOM 1341 C CA . THR A 1 171 ? -13.894 -10.030 -1.818 1.00 97.12 171 THR A CA 1
ATOM 1342 C C . THR A 1 171 ? -13.124 -9.034 -2.682 1.00 97.12 171 THR A C 1
ATOM 1344 O O . THR A 1 171 ? -11.982 -9.314 -3.049 1.00 97.12 171 THR A O 1
ATOM 1347 N N . ARG A 1 172 ? -13.693 -7.860 -2.995 1.00 97.19 172 ARG A N 1
ATOM 1348 C CA . ARG A 1 172 ? -13.001 -6.836 -3.792 1.00 97.19 172 ARG A CA 1
ATOM 1349 C C . ARG A 1 172 ? -11.894 -6.183 -2.981 1.00 97.19 172 ARG A C 1
ATOM 1351 O O . ARG A 1 172 ? -10.791 -6.015 -3.494 1.00 97.19 172 ARG A O 1
ATOM 1358 N N . ILE A 1 173 ? -12.169 -5.864 -1.718 1.00 97.19 173 ILE A N 1
ATOM 1359 C CA . ILE A 1 173 ? -11.165 -5.322 -0.797 1.00 97.19 173 ILE A CA 1
ATOM 1360 C C . ILE A 1 173 ? -10.083 -6.366 -0.526 1.00 97.19 173 ILE A C 1
ATOM 1362 O O . ILE A 1 173 ? -8.906 -6.048 -0.661 1.00 97.19 173 ILE A O 1
ATOM 1366 N N . ARG A 1 174 ? -10.455 -7.622 -0.247 1.00 96.81 174 ARG A N 1
ATOM 1367 C CA . ARG A 1 174 ? -9.487 -8.718 -0.044 1.00 96.81 174 ARG A CA 1
ATOM 1368 C C . ARG A 1 174 ? -8.571 -8.917 -1.251 1.00 96.81 174 ARG A C 1
ATOM 1370 O O . ARG A 1 174 ? -7.355 -8.974 -1.106 1.00 96.81 174 ARG A O 1
ATOM 1377 N N . THR A 1 175 ? -9.144 -8.932 -2.455 1.00 96.31 175 THR A N 1
ATOM 1378 C CA . THR A 1 175 ? -8.367 -9.035 -3.701 1.00 96.31 175 THR A CA 1
ATOM 1379 C C . THR A 1 175 ? -7.406 -7.856 -3.856 1.00 96.31 175 THR A C 1
ATOM 1381 O O . THR A 1 175 ? -6.252 -8.051 -4.226 1.00 96.31 175 THR A O 1
ATOM 1384 N N . ALA A 1 176 ? -7.853 -6.638 -3.539 1.00 96.88 176 ALA A N 1
ATOM 1385 C CA . ALA A 1 176 ? -7.011 -5.449 -3.595 1.00 96.88 176 ALA A CA 1
ATOM 1386 C C . ALA A 1 176 ? -5.871 -5.488 -2.561 1.00 96.88 176 ALA A C 1
ATOM 1388 O O . ALA A 1 176 ? -4.748 -5.120 -2.880 1.00 96.88 176 ALA A O 1
ATOM 1389 N N . PHE A 1 177 ? -6.109 -5.997 -1.350 1.00 97.06 177 PHE A N 1
ATOM 1390 C CA . PHE A 1 177 ? -5.060 -6.188 -0.340 1.00 97.06 177 PHE A CA 1
ATOM 1391 C C . PHE A 1 177 ? -3.952 -7.132 -0.825 1.00 97.06 177 PHE A C 1
ATOM 1393 O O . PHE A 1 177 ? -2.775 -6.865 -0.583 1.00 97.06 177 PHE A O 1
ATOM 1400 N N . ARG A 1 178 ? -4.314 -8.190 -1.563 1.00 94.81 178 ARG A N 1
ATOM 1401 C CA . ARG A 1 178 ? -3.363 -9.156 -2.144 1.00 94.81 178 ARG A CA 1
ATOM 1402 C C . ARG A 1 178 ? -2.589 -8.625 -3.351 1.00 94.81 178 ARG A C 1
ATOM 1404 O O . ARG A 1 178 ? -1.558 -9.196 -3.687 1.00 94.81 178 ARG A O 1
ATOM 1411 N N . SER A 1 179 ? -3.069 -7.576 -4.017 1.00 93.31 179 SER A N 1
ATOM 1412 C CA . SER A 1 179 ? -2.482 -7.091 -5.275 1.00 93.31 179 SER A CA 1
ATOM 1413 C C . SER A 1 179 ? -1.859 -5.701 -5.189 1.00 93.31 179 SER A C 1
ATOM 1415 O O . SER A 1 179 ? -1.043 -5.358 -6.042 1.00 93.31 179 SER A O 1
ATOM 1417 N N . LEU A 1 180 ? -2.192 -4.907 -4.171 1.00 95.50 180 LEU A N 1
ATOM 1418 C CA . LEU A 1 180 ? -1.710 -3.535 -4.020 1.00 95.50 180 LEU A CA 1
ATOM 1419 C C . LEU A 1 180 ? -0.530 -3.427 -3.040 1.00 95.50 180 LEU A C 1
ATOM 1421 O O . LEU A 1 180 ? -0.386 -4.258 -2.137 1.00 95.50 180 LEU A O 1
ATOM 1425 N N . PRO A 1 181 ? 0.310 -2.391 -3.195 1.00 94.50 181 PRO A N 1
ATOM 1426 C CA . PRO A 1 181 ? 1.394 -2.099 -2.271 1.00 94.50 181 PRO A CA 1
ATOM 1427 C C . PRO A 1 181 ? 0.907 -1.272 -1.070 1.00 94.50 181 PRO A C 1
ATOM 1429 O O . PRO A 1 181 ? -0.116 -0.587 -1.147 1.00 94.50 181 PRO A O 1
ATOM 1432 N N . ALA A 1 182 ? 1.679 -1.280 0.022 1.00 92.25 182 ALA A N 1
ATOM 1433 C CA . ALA A 1 182 ? 1.475 -0.373 1.162 1.00 92.25 182 ALA A CA 1
ATOM 1434 C C . ALA A 1 182 ? 2.314 0.913 1.063 1.00 92.25 182 ALA A C 1
ATOM 1436 O O . ALA A 1 182 ? 2.124 1.854 1.826 1.00 92.25 182 ALA A O 1
ATOM 1437 N N . ALA A 1 183 ? 3.255 0.986 0.124 1.00 84.50 183 ALA A N 1
ATOM 1438 C CA . ALA A 1 183 ? 4.081 2.167 -0.096 1.00 84.50 183 ALA A CA 1
ATOM 1439 C C . ALA A 1 183 ? 4.361 2.378 -1.587 1.00 84.50 183 ALA A C 1
ATOM 1441 O O . ALA A 1 183 ? 4.045 1.536 -2.426 1.00 84.50 183 ALA A O 1
ATOM 1442 N N . GLY A 1 184 ? 4.971 3.517 -1.927 1.00 72.88 184 GLY A N 1
ATOM 1443 C CA . GLY A 1 184 ? 5.507 3.729 -3.274 1.00 72.88 184 GLY A CA 1
ATOM 1444 C C . GLY A 1 184 ? 6.577 2.690 -3.637 1.00 72.88 184 GLY A C 1
ATOM 1445 O O . GLY A 1 184 ? 7.069 1.974 -2.770 1.00 72.88 184 GLY A O 1
ATOM 1446 N N . ALA A 1 185 ? 6.972 2.632 -4.912 1.00 60.62 185 ALA A N 1
ATOM 1447 C CA . ALA A 1 185 ? 7.913 1.627 -5.428 1.00 60.62 185 ALA A CA 1
ATOM 1448 C C . ALA A 1 185 ? 9.268 1.575 -4.685 1.00 60.62 185 ALA A C 1
ATOM 1450 O O . ALA A 1 185 ? 9.857 0.504 -4.575 1.00 60.62 185 ALA A O 1
ATOM 1451 N N . ASP A 1 186 ? 9.725 2.711 -4.146 1.00 58.34 186 ASP A N 1
ATOM 1452 C CA . ASP A 1 186 ? 10.957 2.833 -3.351 1.00 58.34 186 ASP A CA 1
ATOM 1453 C C . ASP A 1 186 ? 10.757 2.557 -1.846 1.00 58.34 186 ASP A C 1
ATOM 1455 O O . ASP A 1 186 ? 11.721 2.523 -1.082 1.00 58.34 186 ASP A O 1
ATOM 1459 N N . GLY A 1 187 ? 9.506 2.422 -1.401 1.00 62.31 187 GLY A N 1
ATOM 1460 C CA . GLY A 1 187 ? 9.142 2.181 -0.010 1.00 62.31 187 GLY A CA 1
ATOM 1461 C C . GLY A 1 187 ? 9.066 0.694 0.334 1.00 62.31 187 GLY A C 1
ATOM 1462 O O . GLY A 1 187 ? 8.871 -0.170 -0.523 1.00 62.31 187 GLY A O 1
ATOM 1463 N N . HIS A 1 188 ? 9.185 0.393 1.625 1.00 71.62 188 HIS A N 1
ATOM 1464 C CA . HIS A 1 188 ? 8.947 -0.950 2.146 1.00 71.62 188 HIS A CA 1
ATOM 1465 C C . HIS A 1 188 ? 7.492 -1.348 1.878 1.00 71.62 188 HIS A C 1
ATOM 1467 O O . HIS A 1 188 ? 6.594 -0.527 2.034 1.00 71.62 188 HIS A O 1
ATOM 1473 N N . HIS A 1 189 ? 7.274 -2.575 1.398 1.00 81.75 189 HIS A N 1
ATOM 1474 C CA . HIS A 1 189 ? 5.981 -3.049 0.882 1.00 81.75 189 HIS A CA 1
ATOM 1475 C C . HIS A 1 189 ? 5.504 -2.393 -0.437 1.00 81.75 189 HIS A C 1
ATOM 1477 O O . HIS A 1 189 ? 4.308 -2.391 -0.731 1.00 81.75 189 HIS A O 1
ATOM 1483 N N . GLY A 1 190 ? 6.422 -1.884 -1.273 1.00 87.31 190 GLY A N 1
ATOM 1484 C CA . GLY A 1 190 ? 6.174 -1.355 -2.632 1.00 87.31 190 GLY A CA 1
ATOM 1485 C C . GLY A 1 190 ? 5.908 -2.403 -3.734 1.00 87.31 190 GLY A C 1
ATOM 1486 O O . GLY A 1 190 ? 6.215 -2.178 -4.912 1.00 87.31 190 GLY A O 1
ATOM 1487 N N . TYR A 1 191 ? 5.391 -3.574 -3.361 1.00 88.38 191 TYR A N 1
ATOM 1488 C CA . TYR A 1 191 ? 5.151 -4.735 -4.226 1.00 88.38 191 TYR A CA 1
ATOM 1489 C C . TYR A 1 191 ? 3.704 -5.226 -4.117 1.00 88.38 191 TYR A C 1
ATOM 1491 O O . TYR A 1 191 ? 2.987 -4.866 -3.182 1.00 88.38 191 TYR A O 1
ATOM 1499 N N . ALA A 1 192 ? 3.269 -6.053 -5.069 1.00 90.94 192 ALA A N 1
ATOM 1500 C CA . ALA A 1 192 ? 1.923 -6.614 -5.061 1.00 90.94 192 ALA A CA 1
ATOM 1501 C C . ALA A 1 192 ? 1.721 -7.486 -3.813 1.00 90.94 192 ALA A C 1
ATOM 1503 O O . ALA A 1 192 ? 2.500 -8.411 -3.566 1.00 90.94 192 ALA A O 1
ATOM 1504 N N . GLY A 1 193 ? 0.702 -7.150 -3.018 1.00 92.69 193 GLY A N 1
ATOM 1505 C CA . GLY A 1 193 ? 0.396 -7.800 -1.743 1.00 92.69 193 GLY A CA 1
ATOM 1506 C C . GLY A 1 193 ? 1.081 -7.176 -0.528 1.00 92.69 193 GLY A C 1
ATOM 1507 O O . GLY A 1 193 ? 0.811 -7.576 0.604 1.00 92.69 193 GLY A O 1
ATOM 1508 N N . GLY A 1 194 ? 1.914 -6.153 -0.737 1.00 94.06 194 GLY A N 1
ATOM 1509 C CA . GLY A 1 194 ? 2.536 -5.400 0.345 1.00 94.06 194 GLY A CA 1
ATOM 1510 C C . GLY A 1 194 ? 1.519 -4.753 1.290 1.00 94.06 194 GLY A C 1
ATOM 1511 O O . GLY A 1 194 ? 1.782 -4.680 2.485 1.00 94.06 194 GLY A O 1
ATOM 1512 N N . LEU A 1 195 ? 0.343 -4.349 0.790 1.00 96.50 195 LEU A N 1
ATOM 1513 C CA . LEU A 1 195 ? -0.745 -3.810 1.615 1.00 96.50 195 LEU A CA 1
ATOM 1514 C C . LEU A 1 195 ? -1.227 -4.816 2.669 1.00 96.50 195 LEU A C 1
ATOM 1516 O O . LEU A 1 195 ? -1.377 -4.457 3.838 1.00 96.50 195 LEU A O 1
ATOM 1520 N N . LEU A 1 196 ? -1.441 -6.073 2.272 1.00 97.31 196 LEU A N 1
ATOM 1521 C CA . LEU A 1 196 ? -1.841 -7.134 3.193 1.00 97.31 196 LEU A CA 1
ATOM 1522 C C . LEU A 1 196 ? -0.760 -7.398 4.243 1.00 97.31 196 LEU A C 1
ATOM 1524 O O . LEU A 1 196 ? -1.059 -7.398 5.435 1.00 97.31 196 LEU A O 1
ATOM 1528 N N . GLU A 1 197 ? 0.486 -7.588 3.806 1.00 95.69 197 GLU A N 1
ATOM 1529 C CA . GLU A 1 197 ? 1.601 -7.886 4.709 1.00 95.69 197 GLU A CA 1
ATOM 1530 C C . GLU A 1 197 ? 1.823 -6.773 5.735 1.00 95.69 197 GLU A C 1
ATOM 1532 O O . GLU A 1 197 ? 1.884 -7.055 6.930 1.00 95.69 197 GLU A O 1
ATOM 1537 N N . HIS A 1 198 ? 1.859 -5.518 5.280 1.00 96.12 198 HIS A N 1
ATOM 1538 C CA . HIS A 1 198 ? 2.002 -4.354 6.149 1.00 96.12 198 HIS A CA 1
ATOM 1539 C C . HIS A 1 198 ? 0.846 -4.248 7.147 1.00 96.12 198 HIS A C 1
ATOM 1541 O O . HIS A 1 198 ? 1.057 -4.063 8.343 1.00 96.12 198 HIS A O 1
ATOM 1547 N N . THR A 1 199 ? -0.395 -4.432 6.686 1.00 98.12 199 THR A N 1
ATOM 1548 C CA . THR A 1 199 ? -1.562 -4.362 7.574 1.00 98.12 199 THR A CA 1
ATOM 1549 C C . THR A 1 199 ? -1.505 -5.433 8.662 1.00 98.12 199 THR A C 1
ATOM 1551 O O . THR A 1 199 ? -1.756 -5.131 9.829 1.00 98.12 199 THR A O 1
ATOM 1554 N N . VAL A 1 200 ? -1.138 -6.672 8.312 1.00 97.88 200 VAL A N 1
ATOM 1555 C CA . VAL A 1 200 ? -0.956 -7.753 9.292 1.00 97.88 200 VAL A CA 1
ATOM 1556 C C . VAL A 1 200 ? 0.182 -7.432 10.261 1.00 97.88 200 VAL A C 1
ATOM 1558 O O . VAL A 1 200 ? 0.020 -7.636 11.465 1.00 97.88 200 VAL A O 1
ATOM 1561 N N . GLY A 1 201 ? 1.309 -6.909 9.775 1.00 96.94 201 GLY A N 1
ATOM 1562 C CA . GLY A 1 201 ? 2.446 -6.518 10.609 1.00 96.94 201 GLY A CA 1
ATOM 1563 C C . GLY A 1 201 ? 2.081 -5.433 11.627 1.00 96.94 201 GLY A C 1
ATOM 1564 O O . GLY A 1 201 ? 2.232 -5.641 12.835 1.00 96.94 201 GLY A O 1
ATOM 1565 N N . VAL A 1 202 ? 1.474 -4.332 11.174 1.00 98.50 202 VAL A N 1
ATOM 1566 C CA . VAL A 1 202 ? 1.005 -3.231 12.034 1.00 98.50 202 VAL A CA 1
ATOM 1567 C C . VAL A 1 202 ? -0.040 -3.707 13.045 1.00 98.50 202 VAL A C 1
ATOM 1569 O O . VAL A 1 202 ? 0.054 -3.375 14.230 1.00 98.50 202 VAL A O 1
ATOM 1572 N N . ALA A 1 203 ? -1.015 -4.511 12.615 1.00 98.75 203 ALA A N 1
ATOM 1573 C CA . ALA A 1 203 ? -2.038 -5.061 13.503 1.00 98.75 203 ALA A CA 1
ATOM 1574 C C . ALA A 1 203 ? -1.442 -6.013 14.553 1.00 98.75 203 ALA A C 1
ATOM 1576 O O . ALA A 1 203 ? -1.819 -5.946 15.724 1.00 98.75 203 ALA A O 1
ATOM 1577 N N . THR A 1 204 ? -0.451 -6.824 14.176 1.00 98.44 204 THR A N 1
ATOM 1578 C CA . THR A 1 204 ? 0.283 -7.692 15.108 1.00 98.44 204 THR A CA 1
ATOM 1579 C C . THR A 1 204 ? 1.049 -6.866 16.143 1.00 98.44 204 THR A C 1
ATOM 1581 O O . THR A 1 204 ? 0.919 -7.110 17.340 1.00 98.44 204 THR A O 1
ATOM 1584 N N . LEU A 1 205 ? 1.785 -5.829 15.725 1.00 98.50 205 LEU A N 1
ATOM 1585 C CA . LEU A 1 205 ? 2.484 -4.922 16.646 1.00 98.50 205 LEU A CA 1
ATOM 1586 C C . LEU A 1 205 ? 1.518 -4.254 17.634 1.00 98.50 205 LEU A C 1
ATOM 1588 O O . LEU A 1 205 ? 1.799 -4.169 18.834 1.00 98.50 205 LEU A O 1
ATOM 1592 N N . CYS A 1 206 ? 0.364 -3.804 17.141 1.00 98.62 206 CYS A N 1
ATOM 1593 C CA . CYS A 1 206 ? -0.688 -3.213 17.961 1.00 98.62 206 CYS A CA 1
ATOM 1594 C C . CYS A 1 206 ? -1.249 -4.207 18.987 1.00 98.62 206 CYS A C 1
ATOM 1596 O O . CYS A 1 206 ? -1.386 -3.862 20.164 1.00 98.62 206 CYS A O 1
ATOM 1598 N N . ARG A 1 207 ? -1.522 -5.447 18.564 1.00 98.06 207 ARG A N 1
ATOM 1599 C CA . ARG A 1 207 ? -1.987 -6.536 19.430 1.00 98.06 207 ARG A CA 1
ATOM 1600 C C . ARG A 1 207 ? -1.000 -6.825 20.559 1.00 98.06 207 ARG A C 1
ATOM 1602 O O . ARG A 1 207 ? -1.402 -6.838 21.720 1.00 98.06 207 ARG A O 1
ATOM 1609 N N . GLU A 1 208 ? 0.281 -7.012 20.242 1.00 97.88 208 GLU A N 1
ATOM 1610 C CA . GLU A 1 208 ? 1.317 -7.290 21.248 1.00 97.88 208 GLU A CA 1
ATOM 1611 C C . GLU A 1 208 ? 1.492 -6.115 22.219 1.00 97.88 208 GLU A C 1
ATOM 1613 O O . GLU A 1 208 ? 1.595 -6.296 23.434 1.00 97.88 208 GLU A O 1
ATOM 1618 N N . THR A 1 209 ? 1.437 -4.883 21.709 1.00 97.88 209 THR A N 1
ATOM 1619 C CA . THR A 1 209 ? 1.511 -3.677 22.545 1.00 97.88 209 THR A CA 1
ATOM 1620 C C . THR A 1 209 ? 0.339 -3.598 23.528 1.00 97.88 209 THR A C 1
ATOM 1622 O O . THR A 1 209 ? 0.532 -3.238 24.692 1.00 97.88 209 THR A O 1
ATOM 1625 N N . ALA A 1 210 ? -0.872 -3.975 23.105 1.00 97.44 210 ALA A N 1
ATOM 1626 C CA . ALA A 1 210 ? -2.047 -3.990 23.974 1.00 97.44 210 ALA A CA 1
ATOM 1627 C C . ALA A 1 210 ? -1.925 -4.997 25.136 1.00 97.44 210 ALA A C 1
ATOM 1629 O O . ALA A 1 210 ? -2.419 -4.712 26.227 1.00 97.44 210 ALA A O 1
ATOM 1630 N N . GLN A 1 211 ? -1.206 -6.115 24.957 1.00 95.94 211 GLN A N 1
ATOM 1631 C CA . GLN A 1 211 ? -0.933 -7.070 26.045 1.00 95.94 211 GLN A CA 1
ATOM 1632 C C . GLN A 1 211 ? -0.057 -6.458 27.148 1.00 95.94 211 GLN A C 1
ATOM 1634 O O . GLN A 1 211 ? -0.255 -6.723 28.334 1.00 95.94 211 GLN A O 1
ATOM 1639 N N . LEU A 1 212 ? 0.901 -5.608 26.768 1.00 97.25 212 LEU A N 1
ATOM 1640 C CA . LEU A 1 212 ? 1.800 -4.922 27.703 1.00 97.25 212 LEU A CA 1
ATOM 1641 C C . LEU A 1 212 ? 1.150 -3.704 28.369 1.00 97.25 212 LEU A C 1
ATOM 1643 O O . LEU A 1 212 ? 1.551 -3.298 29.462 1.00 97.25 212 LEU A O 1
ATOM 1647 N N . HIS A 1 213 ? 0.138 -3.123 27.725 1.00 96.94 213 HIS A N 1
ATOM 1648 C CA . HIS A 1 213 ? -0.543 -1.918 28.184 1.00 96.94 213 HIS A CA 1
ATOM 1649 C C . HIS A 1 213 ? -2.058 -2.141 28.308 1.00 96.94 213 HIS A C 1
ATOM 1651 O O . HIS A 1 213 ? -2.817 -1.627 27.489 1.00 96.94 213 HIS A O 1
ATOM 1657 N N . PRO A 1 214 ? -2.538 -2.786 29.393 1.00 92.75 214 PRO A N 1
ATOM 1658 C CA . PRO A 1 214 ? -3.952 -3.152 29.567 1.00 92.75 214 PRO A CA 1
ATOM 1659 C C . PRO A 1 214 ? -4.945 -1.981 29.631 1.00 92.75 214 PRO A C 1
ATOM 1661 O O . PRO A 1 214 ? -6.150 -2.193 29.707 1.00 92.75 214 PRO A O 1
ATOM 1664 N N . ARG A 1 215 ? -4.452 -0.736 29.680 1.00 96.62 215 ARG A N 1
ATOM 1665 C CA . ARG A 1 215 ? -5.288 0.472 29.607 1.00 96.62 215 ARG A CA 1
ATOM 1666 C C . ARG A 1 215 ? -5.666 0.843 28.174 1.00 96.62 215 ARG A C 1
ATOM 1668 O O . ARG A 1 215 ? -6.572 1.650 28.008 1.00 96.62 215 ARG A O 1
ATOM 1675 N N . LEU A 1 216 ? -4.957 0.311 27.179 1.00 98.00 216 LEU A N 1
ATOM 1676 C CA . LEU A 1 216 ? -5.320 0.480 25.779 1.00 98.00 216 LEU A CA 1
ATOM 1677 C C . LEU A 1 216 ? -6.604 -0.292 25.498 1.00 98.00 216 LEU A C 1
ATOM 1679 O O . LEU A 1 216 ? -6.770 -1.436 25.922 1.00 98.00 216 LEU A O 1
ATOM 1683 N N . ARG A 1 217 ? -7.491 0.318 24.723 1.00 98.25 217 ARG A N 1
ATOM 1684 C CA . ARG A 1 217 ? -8.668 -0.346 24.173 1.00 98.25 217 ARG A CA 1
ATOM 1685 C C . ARG A 1 217 ? -8.239 -1.217 22.998 1.00 98.25 217 ARG A C 1
ATOM 1687 O O . ARG A 1 217 ? -8.259 -0.767 21.854 1.00 98.25 217 ARG A O 1
ATOM 1694 N N . SER A 1 218 ? -7.852 -2.456 23.303 1.00 98.12 218 SER A N 1
ATOM 1695 C CA . SER A 1 218 ? -7.346 -3.450 22.343 1.00 98.12 218 SER A CA 1
ATOM 1696 C C . SER A 1 218 ? -8.199 -3.545 21.083 1.00 98.12 218 SER A C 1
ATOM 1698 O O . SER A 1 218 ? -7.671 -3.455 19.983 1.00 98.12 218 SER A O 1
ATOM 1700 N N . ASP A 1 219 ? -9.516 -3.644 21.244 1.00 98.62 219 ASP A N 1
ATOM 1701 C CA . ASP A 1 219 ? -10.455 -3.850 20.141 1.00 98.62 219 ASP A CA 1
ATOM 1702 C C . ASP A 1 219 ? -10.513 -2.645 19.200 1.00 98.62 219 ASP A C 1
ATOM 1704 O O . ASP A 1 219 ? -10.552 -2.807 17.982 1.00 98.62 219 ASP A O 1
ATOM 1708 N N . LEU A 1 220 ? -10.483 -1.429 19.760 1.00 98.81 220 LEU A N 1
ATOM 1709 C CA . LEU A 1 220 ? -10.457 -0.186 18.988 1.00 98.81 220 LEU A CA 1
ATOM 1710 C C . LEU A 1 220 ? -9.133 -0.055 18.232 1.00 98.81 220 LEU A C 1
ATOM 1712 O O . LEU A 1 220 ? -9.130 0.240 17.040 1.00 98.81 220 LEU A O 1
ATOM 1716 N N . LEU A 1 221 ? -8.017 -0.291 18.926 1.00 98.81 221 LEU A N 1
ATOM 1717 C CA . LEU A 1 221 ? -6.682 -0.207 18.349 1.00 98.81 221 LEU A CA 1
ATOM 1718 C C . LEU A 1 221 ? -6.488 -1.237 17.227 1.00 98.81 221 LEU A C 1
ATOM 1720 O O . LEU A 1 221 ? -5.973 -0.894 16.166 1.00 98.81 221 LEU A O 1
ATOM 1724 N N . LEU A 1 222 ? -6.926 -2.479 17.441 1.00 98.81 222 LEU A N 1
ATOM 1725 C CA . LEU A 1 222 ? -6.806 -3.552 16.459 1.00 98.81 222 LEU A CA 1
ATOM 1726 C C . LEU A 1 222 ? -7.707 -3.304 15.243 1.00 98.81 222 LEU A C 1
ATOM 1728 O O . LEU A 1 222 ? -7.248 -3.446 14.112 1.00 98.81 222 LEU A O 1
ATOM 1732 N N . ALA A 1 223 ? -8.947 -2.844 15.454 1.00 98.81 223 ALA A N 1
ATOM 1733 C CA . ALA A 1 223 ? -9.824 -2.422 14.362 1.00 98.81 223 ALA A CA 1
ATOM 1734 C C . ALA A 1 223 ? -9.209 -1.272 13.547 1.00 98.81 223 ALA A C 1
ATOM 1736 O O . ALA A 1 223 ? -9.228 -1.307 12.317 1.00 98.81 223 ALA A O 1
ATOM 1737 N N . ALA A 1 224 ? -8.626 -0.275 14.222 1.00 98.88 224 ALA A N 1
ATOM 1738 C CA . ALA A 1 224 ? -7.950 0.837 13.563 1.00 98.88 224 ALA A CA 1
ATOM 1739 C C . ALA A 1 224 ? -6.751 0.352 12.736 1.00 98.88 224 ALA A C 1
ATOM 1741 O O . ALA A 1 224 ? -6.609 0.745 11.582 1.00 98.88 224 ALA A O 1
ATOM 1742 N N . ALA A 1 225 ? -5.934 -0.550 13.284 1.00 98.81 225 ALA A N 1
ATOM 1743 C CA . ALA A 1 225 ? -4.780 -1.114 12.594 1.00 98.81 225 ALA A CA 1
ATOM 1744 C C . ALA A 1 225 ? -5.165 -1.926 11.349 1.00 98.81 225 ALA A C 1
ATOM 1746 O O . ALA A 1 225 ? -4.544 -1.759 10.304 1.00 98.81 225 ALA A O 1
ATOM 1747 N N . LEU A 1 226 ? -6.215 -2.749 11.412 1.00 98.81 226 LEU A N 1
ATOM 1748 C CA . LEU A 1 226 ? -6.674 -3.548 10.266 1.00 98.81 226 LEU A CA 1
ATOM 1749 C C . LEU A 1 226 ? -7.255 -2.701 9.121 1.00 98.81 226 LEU A C 1
ATOM 1751 O O . LEU A 1 226 ? -7.316 -3.164 7.982 1.00 98.81 226 LEU A O 1
ATOM 1755 N N . LEU A 1 227 ? -7.694 -1.474 9.412 1.00 98.75 227 LEU A N 1
ATOM 1756 C CA . LEU A 1 227 ? -8.349 -0.591 8.446 1.00 98.75 227 LEU A CA 1
ATOM 1757 C 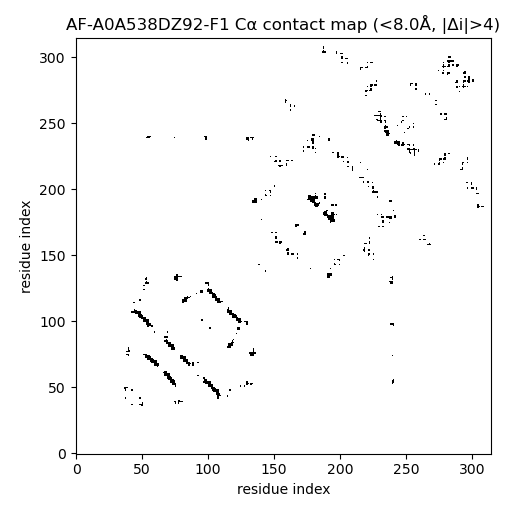C . LEU A 1 227 ? -7.518 0.635 8.052 1.00 98.75 227 LEU A C 1
ATOM 1759 O O . LEU A 1 227 ? -7.933 1.349 7.140 1.00 98.75 227 LEU A O 1
ATOM 1763 N N . HIS A 1 228 ? -6.377 0.895 8.699 1.00 98.62 228 HIS A N 1
ATOM 1764 C CA . HIS A 1 228 ? -5.675 2.180 8.581 1.00 98.62 228 HIS A CA 1
ATOM 1765 C C . HIS A 1 228 ? -5.350 2.567 7.127 1.00 98.62 228 HIS A C 1
ATOM 1767 O O . HIS A 1 228 ? -5.549 3.718 6.738 1.00 98.62 228 HIS A O 1
ATOM 1773 N N . ASP A 1 229 ? -4.963 1.583 6.309 1.00 98.25 229 ASP A N 1
ATOM 1774 C CA . ASP A 1 229 ? -4.586 1.759 4.905 1.00 98.25 229 ASP A CA 1
ATOM 1775 C C . ASP A 1 229 ? -5.637 1.220 3.908 1.00 98.25 229 ASP A C 1
ATOM 1777 O O . ASP A 1 229 ? -5.389 1.159 2.701 1.00 98.25 229 ASP A O 1
ATOM 1781 N N . VAL A 1 230 ? -6.863 0.895 4.354 1.00 98.50 230 VAL A N 1
ATOM 1782 C CA . VAL A 1 230 ? -7.927 0.341 3.482 1.00 98.50 230 VAL A CA 1
ATOM 1783 C C . VAL A 1 230 ? -8.273 1.255 2.302 1.00 98.50 230 VAL A C 1
ATOM 1785 O O . VAL A 1 230 ? -8.680 0.791 1.234 1.00 98.50 230 VAL A O 1
ATOM 1788 N N . GLY A 1 231 ? -8.061 2.564 2.449 1.00 98.25 231 GLY A N 1
ATOM 1789 C CA . GLY A 1 231 ? -8.275 3.536 1.382 1.00 98.25 231 GLY A CA 1
ATOM 1790 C C . GLY A 1 231 ? -7.364 3.351 0.168 1.00 98.25 231 GLY A C 1
ATOM 1791 O O . GLY A 1 231 ? -7.732 3.793 -0.922 1.00 98.25 231 GLY A O 1
ATOM 1792 N N . ARG A 1 232 ? -6.240 2.627 0.291 1.00 98.12 232 ARG A N 1
ATOM 1793 C CA . ARG A 1 232 ? -5.382 2.288 -0.858 1.00 98.12 232 ARG A CA 1
ATOM 1794 C C . ARG A 1 232 ? -6.119 1.500 -1.932 1.00 98.12 232 ARG A C 1
ATOM 1796 O O . ARG A 1 232 ? -5.835 1.670 -3.113 1.00 98.12 232 ARG A O 1
ATOM 1803 N N . THR A 1 233 ? -7.138 0.734 -1.539 1.00 97.88 233 THR A N 1
ATOM 1804 C CA . THR A 1 233 ? -8.019 -0.010 -2.457 1.00 97.88 233 THR A CA 1
ATOM 1805 C C . THR A 1 233 ? -8.832 0.882 -3.400 1.00 97.88 233 THR A C 1
ATOM 1807 O O . THR A 1 233 ? -9.355 0.407 -4.407 1.00 97.88 233 THR A O 1
ATOM 1810 N N . ARG A 1 234 ? -8.952 2.178 -3.088 1.00 97.44 234 ARG A N 1
ATOM 1811 C CA . ARG A 1 234 ? -9.578 3.202 -3.941 1.00 97.44 234 ARG A CA 1
ATOM 1812 C C . ARG A 1 234 ? -8.562 4.191 -4.497 1.00 97.44 234 ARG A C 1
ATOM 1814 O O . ARG A 1 234 ? -8.805 4.803 -5.537 1.00 97.44 234 ARG A O 1
ATOM 1821 N N . GLU A 1 235 ? -7.435 4.352 -3.813 1.00 97.44 235 GLU A N 1
ATOM 1822 C CA . GLU A 1 235 ? -6.364 5.252 -4.219 1.00 97.44 235 GLU A CA 1
ATOM 1823 C C . GLU A 1 235 ? -5.587 4.719 -5.426 1.00 97.44 235 GLU A C 1
ATOM 1825 O O . GLU A 1 235 ? -5.258 5.495 -6.321 1.00 97.44 235 GLU A O 1
ATOM 1830 N N . LEU A 1 236 ? -5.297 3.417 -5.465 1.00 96.56 236 LEU A N 1
ATOM 1831 C CA . LEU A 1 236 ? -4.360 2.815 -6.412 1.00 96.56 236 LEU A CA 1
ATOM 1832 C C . LEU A 1 236 ? -5.057 1.857 -7.379 1.00 96.56 236 LEU A C 1
ATOM 1834 O O . LEU A 1 236 ? -6.099 1.274 -7.084 1.00 96.56 236 LEU A O 1
ATOM 1838 N N . ARG A 1 237 ? -4.450 1.685 -8.554 1.00 93.56 237 ARG A N 1
ATOM 1839 C CA . ARG A 1 237 ? -4.751 0.580 -9.471 1.00 93.56 237 ARG A CA 1
ATOM 1840 C C . ARG A 1 237 ? -3.708 -0.533 -9.322 1.00 93.56 237 ARG A C 1
ATOM 1842 O O . ARG A 1 237 ? -2.641 -0.261 -8.771 1.00 93.56 237 ARG A O 1
ATOM 1849 N N . PRO A 1 238 ? -3.999 -1.753 -9.808 1.00 90.25 238 PRO A N 1
ATOM 1850 C CA . PRO A 1 238 ? -3.030 -2.844 -9.859 1.00 90.25 238 PRO A CA 1
ATOM 1851 C C . PRO A 1 238 ? -1.719 -2.483 -10.569 1.00 90.25 238 PRO A C 1
ATOM 1853 O O . PRO A 1 238 ? -1.567 -1.410 -11.165 1.00 90.25 238 PRO A O 1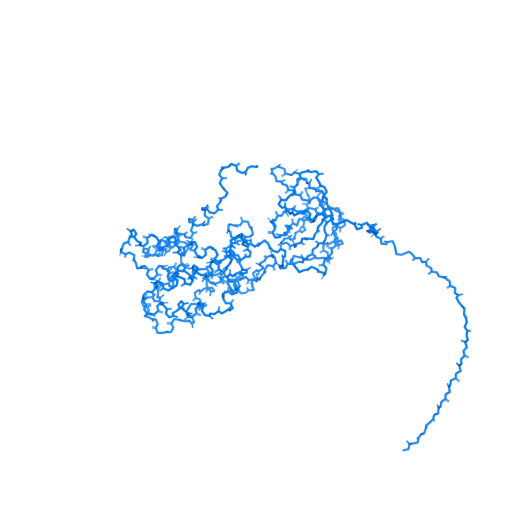
ATOM 1856 N N . GLY A 1 239 ? -0.748 -3.383 -10.428 1.00 87.50 239 GLY A N 1
ATOM 1857 C CA . GLY A 1 239 ? 0.603 -3.238 -10.951 1.00 87.50 239 GLY A CA 1
ATOM 1858 C C . GLY A 1 239 ? 0.672 -3.125 -12.478 1.00 87.50 239 GLY A C 1
ATOM 1859 O O . GLY A 1 239 ? -0.344 -3.088 -13.162 1.00 87.50 239 GLY A O 1
ATOM 1860 N N . PRO A 1 240 ? 1.886 -3.012 -13.032 1.00 86.88 240 PRO A N 1
ATOM 1861 C CA . PRO A 1 240 ? 3.181 -3.061 -12.339 1.00 86.88 240 PRO A CA 1
ATOM 1862 C C . PRO A 1 240 ? 3.645 -1.706 -11.769 1.00 86.88 240 PRO A C 1
ATOM 1864 O O . PRO A 1 240 ? 4.577 -1.639 -10.961 1.00 86.88 240 PRO A O 1
ATOM 1867 N N . ALA A 1 241 ? 2.981 -0.617 -12.167 1.00 87.25 241 ALA A N 1
ATOM 1868 C CA . ALA A 1 241 ? 3.320 0.749 -11.763 1.00 87.25 241 ALA A CA 1
ATOM 1869 C C . ALA A 1 241 ? 2.424 1.327 -10.652 1.00 87.25 241 ALA A C 1
ATOM 1871 O O . ALA A 1 241 ? 2.680 2.436 -10.187 1.00 87.25 241 ALA A O 1
ATOM 1872 N N . PHE A 1 242 ? 1.366 0.609 -10.264 1.00 92.31 242 PHE A N 1
ATOM 1873 C CA . PHE A 1 242 ? 0.389 1.013 -9.247 1.00 92.31 242 PHE A CA 1
ATOM 1874 C C . PHE A 1 242 ? -0.104 2.467 -9.382 1.00 92.31 242 PHE A C 1
ATOM 1876 O O . PHE A 1 242 ? -0.007 3.253 -8.436 1.00 92.31 242 PHE A O 1
ATOM 1883 N N . PRO A 1 243 ? -0.592 2.891 -10.564 1.00 91.50 243 PRO A N 1
ATOM 1884 C CA . PRO A 1 243 ? -0.921 4.290 -10.781 1.00 91.50 243 PRO A CA 1
ATOM 1885 C C . PRO A 1 243 ? -2.108 4.718 -9.914 1.00 91.50 243 PRO A C 1
ATOM 1887 O O . PRO A 1 243 ? -3.112 4.007 -9.811 1.00 91.50 243 PRO A O 1
ATOM 1890 N N . GLN A 1 244 ? -2.038 5.932 -9.365 1.00 94.19 244 GLN A N 1
ATOM 1891 C CA . GLN A 1 244 ? -3.154 6.503 -8.615 1.00 94.19 244 GLN A CA 1
ATOM 1892 C C . GLN A 1 244 ? -4.400 6.686 -9.501 1.00 94.19 244 GLN A C 1
ATOM 1894 O O . GLN A 1 244 ? -4.332 7.063 -10.684 1.00 94.19 244 GLN A O 1
ATOM 1899 N N . THR A 1 245 ? -5.569 6.451 -8.912 1.00 96.00 245 THR A N 1
ATOM 1900 C CA . THR A 1 245 ? -6.861 6.849 -9.470 1.00 96.00 245 THR A CA 1
ATOM 1901 C C . THR A 1 245 ? -6.967 8.373 -9.523 1.00 96.00 245 THR A C 1
ATOM 1903 O O . THR A 1 245 ? -6.170 9.100 -8.930 1.00 96.00 245 THR A O 1
ATOM 1906 N N . GLU A 1 246 ? -7.921 8.887 -10.300 1.00 96.62 246 GLU A N 1
ATOM 1907 C CA . GLU A 1 246 ? -8.142 10.336 -10.358 1.00 96.62 246 GLU A CA 1
ATOM 1908 C C . GLU A 1 246 ? -8.542 10.890 -8.990 1.00 96.62 246 GLU A C 1
ATOM 1910 O O . GLU A 1 246 ? -7.983 11.888 -8.546 1.00 96.62 246 GLU A O 1
ATOM 1915 N N . GLU A 1 247 ? -9.429 10.182 -8.292 1.00 96.81 247 GLU A N 1
ATOM 1916 C CA . GLU A 1 247 ? -9.826 10.518 -6.929 1.00 96.81 247 GLU A CA 1
ATOM 1917 C C . GLU A 1 247 ? -8.665 10.338 -5.936 1.00 96.81 247 GLU A C 1
ATOM 1919 O O . GLU A 1 247 ? -8.423 11.213 -5.106 1.00 96.81 247 GLU A O 1
ATOM 1924 N N . GLY A 1 248 ? -7.886 9.259 -6.073 1.00 96.56 248 GLY A N 1
ATOM 1925 C CA . GLY A 1 248 ? -6.702 8.980 -5.257 1.00 96.56 248 GLY A CA 1
ATOM 1926 C C . GLY A 1 248 ? -5.670 10.102 -5.290 1.00 96.56 248 GLY A C 1
ATOM 1927 O O . GLY A 1 248 ? -5.186 10.510 -4.240 1.00 96.56 248 GLY A O 1
ATOM 1928 N N . ARG A 1 249 ? -5.408 10.684 -6.468 1.00 95.62 249 ARG A N 1
ATOM 1929 C CA . ARG A 1 249 ? -4.508 11.845 -6.604 1.00 95.62 249 ARG A CA 1
ATOM 1930 C C . ARG A 1 249 ? -4.966 13.077 -5.824 1.00 95.62 249 ARG A C 1
ATOM 1932 O O . ARG A 1 249 ? -4.132 13.910 -5.484 1.00 95.62 249 ARG A O 1
ATOM 1939 N N . LEU A 1 250 ? -6.270 13.230 -5.605 1.00 97.25 250 LEU A N 1
ATOM 1940 C CA . LEU A 1 250 ? -6.846 14.402 -4.945 1.00 97.25 250 LEU A CA 1
ATOM 1941 C C . LEU A 1 250 ? -7.013 14.198 -3.439 1.00 97.25 250 LEU A C 1
ATOM 1943 O O . LEU A 1 250 ? -6.814 15.139 -2.677 1.00 97.25 250 LEU A O 1
ATOM 1947 N N . LEU A 1 251 ? -7.412 12.996 -3.018 1.00 97.19 251 LEU A N 1
ATOM 1948 C CA . LEU A 1 251 ? -7.824 12.724 -1.638 1.00 97.19 251 LEU A CA 1
ATOM 1949 C C . LEU A 1 251 ? -6.793 11.918 -0.838 1.00 97.19 251 LEU A C 1
ATOM 1951 O O . LEU A 1 251 ? -6.725 12.062 0.384 1.00 97.19 251 LEU A O 1
ATOM 1955 N N . GLY A 1 252 ? -5.997 11.083 -1.509 1.00 96.69 252 GLY A N 1
ATOM 1956 C CA . GLY A 1 252 ? -5.112 10.114 -0.865 1.00 96.69 252 GLY A CA 1
ATOM 1957 C C . GLY A 1 252 ? -5.866 9.011 -0.112 1.00 96.69 252 GLY A C 1
ATOM 1958 O O . GLY A 1 252 ? -7.091 9.044 0.053 1.00 96.69 252 GLY A O 1
ATOM 1959 N N . HIS A 1 253 ? -5.130 8.005 0.364 1.00 97.88 253 HIS A N 1
ATOM 1960 C CA . HIS A 1 253 ? -5.733 6.837 1.009 1.00 97.88 253 HIS A CA 1
ATOM 1961 C C . HIS A 1 253 ? -6.389 7.143 2.355 1.00 97.88 253 HIS A C 1
ATOM 1963 O O . HIS A 1 253 ? -7.394 6.519 2.667 1.00 97.88 253 HIS A O 1
ATOM 1969 N N . VAL A 1 254 ? -5.893 8.109 3.135 1.00 98.06 254 VAL A N 1
ATOM 1970 C CA . VAL A 1 254 ? -6.482 8.422 4.450 1.00 98.06 254 VAL A CA 1
ATOM 1971 C C . VAL A 1 254 ? -7.940 8.865 4.294 1.00 98.06 254 VAL A C 1
ATOM 1973 O O . VAL A 1 254 ? -8.834 8.245 4.861 1.00 98.06 254 VAL A O 1
ATOM 1976 N N . HIS A 1 255 ? -8.214 9.879 3.465 1.00 98.31 255 HIS A N 1
ATOM 1977 C CA . HIS A 1 255 ? -9.585 10.364 3.255 1.00 98.31 255 HIS A CA 1
ATOM 1978 C C . HIS A 1 255 ? -10.483 9.311 2.603 1.00 98.31 255 HIS A C 1
ATOM 1980 O O . HIS A 1 255 ? -11.644 9.167 2.985 1.00 98.31 255 HIS A O 1
ATOM 1986 N N . LEU A 1 256 ? -9.958 8.571 1.623 1.00 98.50 256 LEU A N 1
ATOM 1987 C CA . LEU A 1 256 ? -10.706 7.500 0.967 1.00 98.50 256 LEU A CA 1
ATOM 1988 C C . LEU A 1 256 ? -11.045 6.363 1.936 1.00 98.50 256 LEU A C 1
ATOM 1990 O O . LEU A 1 256 ? -12.147 5.824 1.881 1.00 98.50 256 LEU A O 1
ATOM 1994 N N . GLY A 1 257 ? -10.124 6.025 2.838 1.00 98.38 257 GLY A N 1
ATOM 1995 C CA . GLY A 1 257 ? -10.321 5.028 3.884 1.00 98.38 257 GLY A CA 1
ATOM 1996 C C . GLY A 1 257 ? -11.411 5.448 4.861 1.00 98.38 257 GLY A C 1
ATOM 1997 O O . GLY A 1 257 ? -12.334 4.675 5.092 1.00 98.38 257 GLY A O 1
ATOM 1998 N N . LEU A 1 258 ? -11.367 6.689 5.358 1.00 98.62 258 LEU A N 1
ATOM 1999 C CA . LEU A 1 258 ? -12.403 7.213 6.256 1.00 98.62 258 LEU A CA 1
ATOM 2000 C C . LEU A 1 258 ? -13.799 7.125 5.623 1.00 98.62 258 LEU A C 1
ATOM 2002 O O . LEU A 1 258 ? -14.697 6.579 6.253 1.00 98.62 258 LEU A O 1
ATOM 2006 N N . ARG A 1 259 ? -13.957 7.528 4.352 1.00 98.12 259 ARG A N 1
ATOM 2007 C CA . ARG A 1 259 ? -15.239 7.398 3.629 1.00 98.12 259 ARG A CA 1
ATOM 2008 C C . ARG A 1 259 ? -15.725 5.950 3.548 1.00 98.12 259 ARG A C 1
ATOM 2010 O O . ARG A 1 259 ? -16.877 5.672 3.854 1.00 98.12 259 ARG A O 1
ATOM 2017 N N . LEU A 1 260 ? -14.842 5.018 3.170 1.00 97.81 260 LEU A N 1
ATOM 2018 C CA . LEU A 1 260 ? -15.185 3.590 3.094 1.00 97.81 260 LEU A CA 1
ATOM 2019 C C . LEU A 1 260 ? -15.662 3.025 4.433 1.00 97.81 260 LEU A C 1
ATOM 2021 O O . LEU A 1 260 ? -16.484 2.109 4.454 1.00 97.81 260 LEU A O 1
ATOM 2025 N N . ILE A 1 261 ? -15.096 3.523 5.530 1.00 98.25 261 ILE A N 1
ATOM 2026 C CA . ILE A 1 261 ? -15.417 3.086 6.884 1.00 98.25 261 ILE A CA 1
ATOM 2027 C C . ILE A 1 261 ? -16.741 3.698 7.329 1.00 98.25 261 ILE A C 1
ATOM 2029 O O . ILE A 1 261 ? -17.614 2.960 7.772 1.00 98.25 261 ILE A O 1
ATOM 2033 N N . GLU A 1 262 ? -16.918 5.009 7.165 1.00 97.25 262 GLU A N 1
ATOM 2034 C CA . GLU A 1 262 ? -18.153 5.727 7.507 1.00 97.25 262 GLU A CA 1
ATOM 2035 C C . GLU A 1 262 ? -19.381 5.155 6.787 1.00 97.25 262 GLU A C 1
ATOM 2037 O O . GLU A 1 262 ? -20.436 5.003 7.400 1.00 97.25 262 GLU A O 1
ATOM 2042 N N . ASP A 1 263 ? -19.233 4.730 5.529 1.00 96.19 263 ASP A N 1
ATOM 2043 C CA . ASP A 1 263 ? -20.297 4.066 4.764 1.00 96.19 263 ASP A CA 1
ATOM 2044 C C . ASP A 1 263 ? -20.745 2.716 5.376 1.00 96.19 263 ASP A C 1
ATOM 2046 O O . ASP A 1 263 ? -21.738 2.131 4.939 1.00 96.19 263 ASP A O 1
ATOM 2050 N N . ARG A 1 264 ? -20.007 2.181 6.360 1.00 96.06 264 ARG A N 1
ATOM 2051 C CA . ARG A 1 264 ? -20.201 0.846 6.955 1.00 96.06 264 ARG A CA 1
ATOM 2052 C C . ARG A 1 264 ? -20.337 0.857 8.478 1.00 96.06 264 ARG A C 1
ATOM 2054 O O . ARG A 1 264 ? -20.426 -0.211 9.080 1.00 96.06 264 ARG A O 1
ATOM 2061 N N . THR A 1 265 ? -20.380 2.023 9.121 1.00 93.62 265 THR A N 1
ATOM 2062 C CA . THR A 1 265 ? -20.486 2.143 10.588 1.00 93.62 265 THR A CA 1
ATOM 2063 C C . THR A 1 265 ? -21.930 2.118 11.099 1.00 93.62 265 THR A C 1
ATOM 2065 O O . THR A 1 265 ? -22.192 2.534 12.228 1.00 93.62 265 THR A O 1
ATOM 2068 N N . GLU A 1 266 ? -22.889 1.626 10.307 1.00 91.06 266 GLU A N 1
ATOM 2069 C CA . GLU A 1 266 ? -24.289 1.538 10.731 1.00 91.06 266 GLU A CA 1
ATOM 2070 C C . GLU A 1 266 ? -24.424 0.713 12.025 1.00 91.06 266 GLU A C 1
ATOM 2072 O O . GLU A 1 266 ? -23.996 -0.441 12.123 1.00 91.06 266 GLU A O 1
ATOM 2077 N N . GLY A 1 267 ? -25.015 1.324 13.055 1.00 88.69 267 GLY A N 1
ATOM 2078 C CA . GLY A 1 267 ? -25.189 0.696 14.365 1.00 88.69 267 GLY A CA 1
ATOM 2079 C C . GLY A 1 267 ? -23.907 0.572 15.200 1.00 88.69 267 GLY A C 1
ATOM 2080 O O . GLY A 1 267 ? -23.903 -0.183 16.178 1.00 88.69 267 GLY A O 1
ATOM 2081 N N . LEU A 1 268 ? -22.828 1.271 14.831 1.00 96.62 268 LEU A N 1
ATOM 2082 C CA . LEU A 1 268 ? -21.698 1.538 15.720 1.00 96.62 268 LEU A CA 1
ATOM 2083 C C . LEU A 1 268 ? -22.026 2.745 16.609 1.00 96.62 268 LEU A C 1
ATOM 2085 O O . LEU A 1 268 ? -22.649 3.706 16.162 1.00 96.62 268 LEU A O 1
ATOM 2089 N N . ASP A 1 269 ? -21.621 2.682 17.875 1.00 97.44 269 ASP A N 1
ATOM 2090 C CA . ASP A 1 269 ? -21.739 3.824 18.778 1.00 97.44 269 ASP A CA 1
ATOM 2091 C C . ASP A 1 269 ? -20.942 5.025 18.237 1.00 97.44 269 ASP A C 1
ATOM 2093 O O . ASP A 1 269 ? -19.824 4.861 17.745 1.00 97.44 269 ASP A O 1
ATOM 2097 N N . LEU A 1 270 ? -21.524 6.226 18.312 1.00 97.12 270 LEU A N 1
ATOM 2098 C CA . LEU A 1 270 ? -20.951 7.426 17.694 1.00 97.12 270 LEU A CA 1
ATOM 2099 C C . LEU A 1 270 ? -19.618 7.843 18.328 1.00 97.12 270 LEU A C 1
ATOM 2101 O O . LEU A 1 270 ? -18.760 8.377 17.626 1.00 97.12 270 LEU A O 1
ATOM 2105 N N . GLU A 1 271 ? -19.428 7.603 19.626 1.00 97.38 271 GLU A N 1
ATOM 2106 C CA . GLU A 1 271 ? -18.167 7.902 20.308 1.00 97.38 271 GLU A CA 1
ATOM 2107 C C . GLU A 1 271 ? -17.083 6.923 19.846 1.00 97.38 271 GLU A C 1
ATOM 2109 O O . GLU A 1 271 ? -16.012 7.347 19.411 1.00 97.38 271 GLU A O 1
ATOM 2114 N N . VAL A 1 272 ? -17.406 5.625 19.800 1.00 98.31 272 VAL A N 1
ATOM 2115 C CA . VAL A 1 272 ? -16.497 4.588 19.279 1.00 98.31 272 VAL A CA 1
ATOM 2116 C C . VAL A 1 272 ? -16.139 4.840 17.812 1.00 98.31 272 VAL A C 1
ATOM 2118 O O . VAL A 1 272 ? -14.980 4.689 17.424 1.00 98.31 272 VAL A O 1
ATOM 2121 N N . GLN A 1 273 ? -17.114 5.243 16.992 1.00 98.44 273 GLN A N 1
ATOM 2122 C CA . GLN A 1 273 ? -16.882 5.624 15.601 1.00 98.44 273 GLN A CA 1
ATOM 2123 C C . GLN A 1 273 ? -15.914 6.809 15.512 1.00 98.44 273 GLN A C 1
ATOM 2125 O O . GLN A 1 273 ? -14.945 6.744 14.756 1.00 98.44 273 GLN A O 1
ATOM 2130 N N . ALA A 1 274 ? -16.145 7.875 16.282 1.00 98.38 274 ALA A N 1
ATOM 2131 C CA . ALA A 1 274 ? -15.296 9.062 16.257 1.00 98.38 274 ALA A CA 1
ATOM 2132 C C . ALA A 1 274 ? -13.848 8.746 16.663 1.00 98.38 274 ALA A C 1
ATOM 2134 O O . ALA A 1 274 ? -12.913 9.233 16.028 1.00 98.38 274 ALA A O 1
ATOM 2135 N N . GLU A 1 275 ? -13.644 7.904 17.676 1.00 98.50 275 GLU A N 1
ATOM 2136 C CA . GLU A 1 275 ? -12.310 7.486 18.116 1.00 98.50 275 GLU A CA 1
ATOM 2137 C C . GLU A 1 275 ? -11.600 6.592 17.089 1.00 98.50 275 GLU A C 1
ATOM 2139 O O . GLU A 1 275 ? -10.399 6.752 16.866 1.00 98.50 275 GLU A O 1
ATOM 2144 N N . LEU A 1 276 ? -12.330 5.678 16.436 1.00 98.75 276 LEU A N 1
ATOM 2145 C CA . LEU A 1 276 ? -11.791 4.826 15.372 1.00 98.75 276 LEU A CA 1
ATOM 2146 C C . LEU A 1 276 ? -11.323 5.675 14.186 1.00 98.75 276 LEU A C 1
ATOM 2148 O O . LEU A 1 276 ? -10.186 5.545 13.729 1.00 98.75 276 LEU A O 1
ATOM 2152 N N . LEU A 1 277 ? -12.195 6.568 13.710 1.00 98.69 277 LEU A N 1
ATOM 2153 C CA . LEU A 1 277 ? -11.888 7.477 12.610 1.00 98.69 277 LEU A CA 1
ATOM 2154 C C . LEU A 1 277 ? -10.750 8.424 12.985 1.00 98.69 277 LEU A C 1
ATOM 2156 O O . LEU A 1 277 ? -9.888 8.679 12.154 1.00 98.69 277 LEU A O 1
ATOM 2160 N N . HIS A 1 278 ? -10.695 8.906 14.230 1.00 98.69 278 HIS A N 1
ATOM 2161 C CA . HIS A 1 278 ? -9.584 9.719 14.724 1.00 98.69 278 HIS A CA 1
ATOM 2162 C C . HIS A 1 278 ? -8.252 8.964 14.658 1.00 98.69 278 HIS A C 1
ATOM 2164 O O . HIS A 1 278 ? -7.291 9.499 14.103 1.00 98.69 278 HIS A O 1
ATOM 2170 N N . ALA A 1 279 ? -8.194 7.729 15.166 1.00 98.69 279 ALA A N 1
ATOM 2171 C CA . ALA A 1 279 ? -6.976 6.921 15.138 1.00 98.69 279 ALA A CA 1
ATOM 2172 C C . ALA A 1 279 ? -6.486 6.689 13.703 1.00 98.69 279 ALA A C 1
ATOM 2174 O O . ALA A 1 279 ? -5.309 6.900 13.410 1.00 98.69 279 ALA A O 1
ATOM 2175 N N . ILE A 1 280 ? -7.399 6.345 12.792 1.00 98.69 280 ILE A N 1
ATOM 2176 C CA . ILE A 1 280 ? -7.081 6.151 11.374 1.00 98.69 280 ILE A CA 1
ATOM 2177 C C . ILE A 1 280 ? -6.713 7.479 10.703 1.00 98.69 280 ILE A C 1
ATOM 2179 O O . ILE A 1 280 ? -5.764 7.525 9.937 1.00 98.69 280 ILE A O 1
ATOM 2183 N N . ALA A 1 281 ? -7.380 8.592 10.989 1.00 98.44 281 ALA A N 1
ATOM 2184 C CA . ALA A 1 281 ? -7.094 9.869 10.330 1.00 98.44 281 ALA A CA 1
ATOM 2185 C C . ALA A 1 281 ? -5.669 10.385 10.598 1.00 98.44 281 ALA A C 1
ATOM 2187 O O . ALA A 1 281 ? -5.110 11.104 9.772 1.00 98.44 281 ALA A O 1
ATOM 2188 N N . CYS A 1 282 ? -5.078 10.029 11.742 1.00 96.50 282 CYS A N 1
ATOM 2189 C CA . CYS A 1 282 ? -3.772 10.530 12.168 1.00 96.50 282 CYS A CA 1
ATOM 2190 C C . CYS A 1 282 ? -2.654 9.478 12.184 1.00 96.50 282 CYS A C 1
ATOM 2192 O O . CYS A 1 282 ? -1.588 9.748 12.734 1.00 96.50 282 CYS A O 1
ATOM 2194 N N . HIS A 1 283 ? -2.827 8.311 11.551 1.00 97.06 283 HIS A N 1
ATOM 2195 C CA . HIS A 1 283 ? -1.799 7.255 11.574 1.00 97.06 283 HIS A CA 1
ATOM 2196 C C . HIS A 1 283 ? -0.455 7.655 10.924 1.00 97.06 283 HIS A C 1
ATOM 2198 O O . HIS A 1 283 ? 0.555 7.008 11.185 1.00 97.06 283 HIS A O 1
ATOM 2204 N N . HIS A 1 284 ? -0.413 8.758 10.161 1.00 95.19 284 HIS A N 1
ATOM 2205 C CA . HIS A 1 284 ? 0.817 9.393 9.646 1.00 95.19 284 HIS A CA 1
ATOM 2206 C C . HIS A 1 284 ? 1.234 10.677 10.393 1.00 95.19 284 HIS A C 1
ATOM 2208 O O . HIS A 1 284 ? 2.295 11.229 10.108 1.00 95.19 284 HIS A O 1
ATOM 2214 N N . ASP A 1 285 ? 0.433 11.178 11.339 1.00 95.38 285 ASP A N 1
ATOM 2215 C CA . ASP A 1 285 ? 0.661 12.445 12.054 1.00 95.38 285 ASP A CA 1
ATOM 2216 C C . ASP A 1 285 ? 0.535 12.259 13.573 1.00 95.38 285 ASP A C 1
ATOM 2218 O O . ASP A 1 285 ? -0.545 12.326 14.172 1.00 95.38 285 ASP A O 1
ATOM 2222 N N . ARG A 1 286 ? 1.687 12.090 14.229 1.00 95.56 286 ARG A N 1
ATOM 2223 C CA . ARG A 1 286 ? 1.752 11.921 15.682 1.00 95.56 286 ARG A CA 1
ATOM 2224 C C . ARG A 1 286 ? 1.176 13.108 16.446 1.00 95.56 286 ARG A C 1
ATOM 2226 O O . ARG A 1 286 ? 0.661 12.914 17.547 1.00 95.56 286 ARG A O 1
ATOM 2233 N N . GLN A 1 287 ? 1.298 14.327 15.935 1.00 96.62 287 GLN A N 1
ATOM 2234 C CA . GLN A 1 287 ? 0.879 15.549 16.617 1.00 96.62 287 GLN A CA 1
ATOM 2235 C C . GLN A 1 287 ? -0.650 15.686 16.630 1.00 96.62 287 GLN A C 1
ATOM 2237 O O . GLN A 1 287 ? -1.206 16.264 17.570 1.00 96.62 287 GLN A O 1
ATOM 2242 N N . ALA A 1 288 ? -1.331 15.113 15.636 1.00 96.38 288 ALA A N 1
ATOM 2243 C CA . ALA A 1 288 ? -2.788 15.037 15.575 1.00 96.38 288 ALA A CA 1
ATOM 2244 C C . ALA A 1 288 ? -3.394 13.955 16.497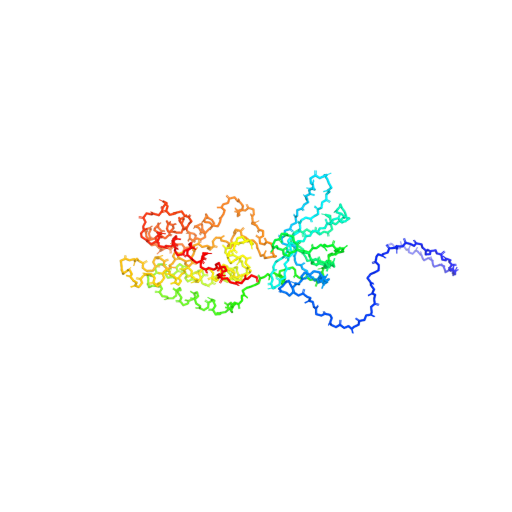 1.00 96.38 288 ALA A C 1
ATOM 2246 O O . ALA A 1 288 ? -4.588 14.012 16.813 1.00 96.38 288 ALA A O 1
ATOM 2247 N N . ALA A 1 289 ? -2.597 13.000 16.990 1.00 97.12 289 ALA A N 1
ATOM 2248 C CA . ALA A 1 289 ? -3.070 11.961 17.903 1.00 97.12 289 ALA A CA 1
ATOM 2249 C C . ALA A 1 289 ? -3.470 12.532 19.281 1.00 97.12 289 ALA A C 1
ATOM 2251 O O . ALA A 1 289 ? -2.660 13.119 20.004 1.00 97.12 289 ALA A O 1
ATOM 2252 N N . ARG A 1 290 ? -4.741 12.336 19.654 1.00 97.69 290 ARG A N 1
ATOM 2253 C CA . ARG A 1 290 ? -5.356 12.766 20.925 1.00 97.69 290 ARG A CA 1
ATOM 2254 C C . ARG A 1 290 ? -5.643 11.621 21.900 1.00 97.69 290 ARG A C 1
ATOM 2256 O O . ARG A 1 290 ? -5.877 11.890 23.073 1.00 97.69 290 ARG A O 1
ATOM 2263 N N . THR A 1 291 ? -5.592 10.378 21.431 1.00 98.12 291 THR A N 1
ATOM 2264 C CA . THR A 1 291 ? -5.805 9.160 22.225 1.00 98.12 291 THR A CA 1
ATOM 2265 C C . THR A 1 291 ? -4.526 8.326 22.275 1.00 98.12 291 THR A C 1
ATOM 2267 O O . THR A 1 291 ? -3.602 8.523 21.476 1.00 98.12 291 THR A O 1
ATOM 2270 N N . ALA A 1 292 ? -4.449 7.404 23.236 1.00 98.00 292 ALA A N 1
ATOM 2271 C CA . ALA A 1 292 ? -3.308 6.504 23.353 1.00 98.00 292 ALA A CA 1
ATOM 2272 C C . ALA A 1 292 ? -3.269 5.517 22.177 1.00 98.00 292 ALA A C 1
ATOM 2274 O O . ALA A 1 292 ? -2.205 5.276 21.617 1.00 98.00 292 ALA A O 1
ATOM 2275 N N . GLU A 1 293 ? -4.429 5.022 21.753 1.00 98.56 293 GLU A N 1
ATOM 2276 C CA . GLU A 1 293 ? -4.606 4.102 20.631 1.00 98.56 293 GLU A CA 1
ATOM 2277 C C . GLU A 1 293 ? -4.113 4.727 19.324 1.00 98.56 293 GLU A C 1
ATOM 2279 O O . GLU A 1 293 ? -3.310 4.125 18.620 1.00 98.56 293 GLU A O 1
ATOM 2284 N N . ALA A 1 294 ? -4.495 5.973 19.040 1.00 98.62 294 ALA A N 1
ATOM 2285 C CA . ALA A 1 294 ? -4.013 6.693 17.865 1.00 98.62 294 ALA A CA 1
ATOM 2286 C C . ALA A 1 294 ? -2.486 6.879 17.871 1.00 98.62 294 ALA A C 1
ATOM 2288 O O . ALA A 1 294 ? -1.819 6.697 16.853 1.00 98.62 294 ALA A O 1
ATOM 2289 N N . ALA A 1 295 ? -1.913 7.218 19.031 1.00 98.38 295 ALA A N 1
ATOM 2290 C CA . ALA A 1 295 ? -0.469 7.374 19.167 1.00 98.38 295 ALA A CA 1
ATOM 2291 C C . ALA A 1 295 ? 0.271 6.039 18.977 1.00 98.38 295 ALA A C 1
ATOM 2293 O O . ALA A 1 295 ? 1.323 6.013 18.338 1.00 98.38 295 ALA A O 1
ATOM 2294 N N . VAL A 1 296 ? -0.270 4.942 19.513 1.00 98.50 296 VAL A N 1
ATOM 2295 C CA . VAL A 1 296 ? 0.288 3.595 19.339 1.00 98.50 296 VAL A CA 1
ATOM 2296 C C . VAL A 1 296 ? 0.199 3.157 17.882 1.00 98.50 296 VAL A C 1
ATOM 2298 O O . VAL A 1 296 ? 1.209 2.706 17.352 1.00 98.50 296 VAL A O 1
ATOM 2301 N N . LEU A 1 297 ? -0.944 3.354 17.217 1.00 98.69 297 LEU A N 1
ATOM 2302 C CA . LEU A 1 297 ? -1.108 3.030 15.799 1.00 98.69 297 LEU A CA 1
ATOM 2303 C C . LEU A 1 297 ? -0.083 3.769 14.935 1.00 98.69 297 LEU A C 1
ATOM 2305 O O . LEU A 1 297 ? 0.589 3.135 14.127 1.00 98.69 297 LEU A O 1
ATOM 2309 N N . TYR A 1 298 ? 0.100 5.077 15.153 1.00 98.38 298 TYR A N 1
ATOM 2310 C CA . TYR A 1 298 ? 1.153 5.842 14.480 1.00 98.38 298 TYR A CA 1
ATOM 2311 C C . TYR A 1 298 ? 2.526 5.179 14.663 1.00 98.38 298 TYR A C 1
ATOM 2313 O O . TYR A 1 298 ? 3.247 4.944 13.698 1.00 98.38 298 TYR A O 1
ATOM 2321 N N . HIS A 1 299 ? 2.903 4.845 15.900 1.00 98.12 299 HIS A N 1
ATOM 2322 C CA . HIS A 1 299 ? 4.218 4.260 16.160 1.00 98.12 299 HIS A CA 1
ATOM 2323 C C . HIS A 1 299 ? 4.372 2.855 15.572 1.00 98.12 299 HIS A C 1
ATOM 2325 O O . HIS A 1 299 ? 5.443 2.555 15.053 1.00 98.12 299 HIS A O 1
ATOM 2331 N N . ALA A 1 300 ? 3.330 2.023 15.611 1.00 98.06 300 ALA A N 1
ATOM 2332 C CA . ALA A 1 300 ? 3.331 0.699 14.999 1.00 98.06 300 ALA A CA 1
ATOM 2333 C C . ALA A 1 300 ? 3.476 0.786 13.472 1.00 98.06 300 ALA A C 1
ATOM 2335 O O . ALA A 1 300 ? 4.318 0.095 12.907 1.00 98.06 300 ALA A O 1
ATOM 2336 N N . ASN A 1 301 ? 2.737 1.698 12.831 1.00 96.31 301 ASN A N 1
ATOM 2337 C CA . ASN A 1 301 ? 2.832 1.985 11.399 1.00 96.31 301 ASN A CA 1
ATOM 2338 C C . ASN A 1 301 ? 4.255 2.397 10.989 1.00 96.31 301 ASN A C 1
ATOM 2340 O O . ASN A 1 301 ? 4.844 1.828 10.070 1.00 96.31 301 ASN A O 1
ATOM 2344 N N . GLN A 1 302 ? 4.852 3.341 11.725 1.00 93.88 302 GLN A N 1
ATOM 2345 C CA . GLN A 1 302 ? 6.226 3.774 11.467 1.00 93.88 302 GLN A CA 1
ATOM 2346 C C . GLN A 1 302 ? 7.253 2.667 11.736 1.00 93.88 302 GLN A C 1
ATOM 2348 O O . GLN A 1 302 ? 8.235 2.561 11.002 1.00 93.88 302 GLN A O 1
ATOM 2353 N N . LEU A 1 303 ? 7.058 1.876 12.796 1.00 94.50 303 LEU A N 1
ATOM 2354 C CA . LEU A 1 303 ? 7.977 0.808 13.176 1.00 94.50 303 LEU A CA 1
ATOM 2355 C C . LEU A 1 303 ? 8.002 -0.297 12.126 1.00 94.50 303 LEU A C 1
ATOM 2357 O O . LEU A 1 303 ? 9.090 -0.709 11.749 1.00 94.50 303 LEU A O 1
ATOM 2361 N N . ASP A 1 304 ? 6.845 -0.745 11.642 1.00 93.00 304 ASP A N 1
ATOM 2362 C CA . ASP A 1 304 ? 6.750 -1.759 10.588 1.00 93.00 304 ASP A CA 1
ATOM 2363 C C . ASP A 1 304 ? 7.507 -1.307 9.326 1.00 93.00 304 ASP A C 1
ATOM 2365 O O . ASP A 1 304 ? 8.454 -1.965 8.884 1.00 93.00 304 ASP A O 1
ATOM 2369 N N . ALA A 1 305 ? 7.215 -0.088 8.857 1.00 85.06 305 ALA A N 1
ATOM 2370 C CA . ALA A 1 305 ? 7.869 0.497 7.691 1.00 85.06 305 ALA A CA 1
ATOM 2371 C C . ALA A 1 305 ? 9.397 0.636 7.850 1.00 85.06 305 ALA A C 1
ATOM 2373 O O . ALA A 1 305 ? 10.135 0.533 6.870 1.00 85.06 305 ALA A O 1
ATOM 2374 N N . GLN A 1 306 ? 9.892 0.881 9.069 1.00 85.94 306 GLN A N 1
ATOM 2375 C CA . GLN A 1 306 ? 11.326 0.993 9.358 1.00 85.94 306 GLN A CA 1
ATOM 2376 C C . GLN A 1 306 ? 12.001 -0.363 9.577 1.00 85.94 306 GLN A C 1
ATOM 2378 O O . GLN A 1 306 ? 13.123 -0.571 9.118 1.00 85.94 306 GLN A O 1
ATOM 2383 N N . ALA A 1 307 ? 11.353 -1.290 10.277 1.00 84.31 307 ALA A N 1
ATOM 2384 C CA . ALA A 1 307 ? 11.892 -2.613 10.575 1.00 84.31 307 ALA A CA 1
ATOM 2385 C C . ALA A 1 307 ? 12.011 -3.477 9.313 1.00 84.31 307 ALA A C 1
ATOM 2387 O O . ALA A 1 307 ? 12.879 -4.343 9.242 1.00 84.31 307 ALA A O 1
ATOM 2388 N N . ALA A 1 308 ? 11.201 -3.189 8.292 1.00 73.00 308 ALA A N 1
ATOM 2389 C CA . ALA A 1 308 ? 11.303 -3.787 6.967 1.00 73.00 308 ALA A CA 1
ATOM 2390 C C . ALA A 1 308 ? 12.514 -3.290 6.136 1.00 73.00 308 ALA A C 1
ATOM 2392 O O . ALA A 1 308 ? 12.705 -3.734 4.997 1.00 73.00 308 ALA A O 1
ATOM 2393 N N . THR A 1 309 ? 13.344 -2.377 6.666 1.00 67.31 309 THR A N 1
ATOM 2394 C CA . THR A 1 309 ? 14.588 -1.926 6.013 1.00 67.31 309 THR A CA 1
ATOM 2395 C C . THR A 1 309 ? 15.666 -3.013 5.986 1.00 67.31 309 THR A C 1
ATOM 2397 O O . THR A 1 309 ? 15.688 -3.922 6.814 1.00 67.31 309 THR A O 1
ATOM 2400 N N . ARG A 1 310 ? 16.570 -2.954 4.991 1.00 62.91 310 ARG A N 1
ATOM 2401 C CA . ARG A 1 310 ? 17.637 -3.958 4.838 1.00 62.91 310 ARG A CA 1
ATOM 2402 C C . ARG A 1 310 ? 18.519 -4.017 6.096 1.00 62.91 310 ARG A C 1
ATOM 2404 O O . ARG A 1 310 ? 18.978 -2.963 6.543 1.00 62.91 310 ARG A O 1
ATOM 2411 N N . PRO A 1 311 ? 18.828 -5.220 6.616 1.00 61.19 311 PRO A N 1
ATOM 2412 C CA . PRO A 1 311 ? 19.812 -5.385 7.676 1.00 61.19 311 PRO A CA 1
ATOM 2413 C C . PRO A 1 311 ? 21.191 -4.860 7.259 1.00 61.19 311 PRO A C 1
ATOM 2415 O O . PRO A 1 311 ? 21.547 -4.837 6.079 1.00 61.19 311 PRO A O 1
ATOM 2418 N N . VAL A 1 312 ? 22.003 -4.472 8.241 1.00 68.00 312 VAL A N 1
ATOM 2419 C CA . VAL A 1 312 ? 23.408 -4.121 8.004 1.00 68.00 312 VAL A CA 1
ATOM 2420 C C . VAL A 1 312 ? 24.159 -5.372 7.530 1.00 68.00 312 VAL A C 1
ATOM 2422 O O . VAL A 1 312 ? 24.253 -6.334 8.286 1.00 68.00 312 VAL A O 1
ATOM 2425 N N . GLY A 1 313 ? 24.726 -5.351 6.317 1.00 52.22 313 GLY A N 1
ATOM 2426 C CA . GLY A 1 313 ? 25.656 -6.390 5.842 1.00 52.22 313 GLY A CA 1
ATOM 2427 C C . GLY A 1 313 ? 25.411 -6.933 4.432 1.00 52.22 313 GLY A C 1
ATOM 2428 O O . GLY A 1 313 ? 26.352 -7.454 3.842 1.00 52.22 313 GLY A O 1
ATOM 2429 N N . ASP A 1 314 ? 24.223 -6.746 3.855 1.00 44.25 314 ASP A N 1
ATOM 2430 C CA . ASP A 1 314 ? 23.939 -7.175 2.477 1.00 44.25 314 ASP A CA 1
ATOM 2431 C C . ASP A 1 314 ? 24.384 -6.081 1.485 1.00 44.25 314 ASP A C 1
ATOM 2433 O O . ASP A 1 314 ? 23.604 -5.197 1.112 1.00 44.25 314 ASP A O 1
ATOM 2437 N N . SER A 1 315 ? 25.680 -6.107 1.136 1.00 43.19 315 SER A N 1
ATOM 2438 C CA . SER A 1 315 ? 26.333 -5.236 0.134 1.00 43.19 315 SER A CA 1
ATOM 2439 C C . SER A 1 315 ? 26.462 -5.939 -1.208 1.00 43.19 315 SER A C 1
ATOM 2441 O O . SER A 1 315 ? 26.907 -7.107 -1.190 1.00 43.19 315 SER A O 1
#